Protein AF-A0A7S7W4H0-F1 (afdb_monomer)

Structure (mmCIF, N/CA/C/O backbone):
data_AF-A0A7S7W4H0-F1
#
_entry.id   AF-A0A7S7W4H0-F1
#
loop_
_atom_site.group_PDB
_atom_site.id
_atom_site.type_symbol
_atom_site.label_atom_id
_atom_site.label_alt_id
_atom_site.label_comp_id
_atom_site.label_asym_id
_atom_site.label_entity_id
_atom_site.label_seq_id
_atom_site.pdbx_PDB_ins_code
_atom_site.Cartn_x
_atom_site.Cartn_y
_atom_site.Cartn_z
_atom_site.occupancy
_atom_site.B_iso_or_equiv
_atom_site.auth_seq_id
_atom_site.auth_comp_id
_atom_site.auth_asym_id
_atom_site.auth_atom_id
_atom_site.pdbx_PDB_model_num
ATOM 1 N N . MET A 1 1 ? -12.033 -13.204 15.679 1.00 86.06 1 MET A N 1
ATOM 2 C CA . MET A 1 1 ? -12.097 -11.756 15.387 1.00 86.06 1 MET A CA 1
ATOM 3 C C . MET A 1 1 ? -13.509 -11.302 15.014 1.00 86.06 1 MET A C 1
ATOM 5 O O . MET A 1 1 ? -14.196 -12.013 14.293 1.00 86.06 1 MET A O 1
ATOM 9 N N . ASN A 1 2 ? -13.942 -10.136 15.513 1.00 90.19 2 ASN A N 1
ATOM 10 C CA . ASN A 1 2 ? -15.214 -9.486 15.153 1.00 90.19 2 ASN A CA 1
ATOM 11 C C . ASN A 1 2 ? -15.181 -8.955 13.696 1.00 90.19 2 ASN A C 1
ATOM 13 O O . ASN A 1 2 ? -14.167 -8.395 13.278 1.00 90.19 2 ASN A O 1
ATOM 17 N N . GLU A 1 3 ? -16.289 -9.089 12.955 1.00 93.12 3 GLU A N 1
ATOM 18 C CA . GLU A 1 3 ? -16.521 -8.507 11.617 1.00 93.12 3 GLU A CA 1
ATOM 19 C C . GLU A 1 3 ? -16.164 -7.014 11.558 1.00 93.12 3 GLU A C 1
ATOM 21 O O . GLU A 1 3 ? -15.499 -6.578 10.618 1.00 93.12 3 GLU A O 1
ATOM 26 N N . ASP A 1 4 ? -16.537 -6.236 12.579 1.00 95.19 4 ASP A N 1
ATOM 27 C CA . ASP A 1 4 ? -16.269 -4.793 12.602 1.00 95.19 4 ASP A CA 1
ATOM 28 C C . ASP A 1 4 ? -14.772 -4.486 12.747 1.00 95.19 4 ASP A C 1
ATOM 30 O O . ASP A 1 4 ? -14.260 -3.548 12.132 1.00 95.19 4 ASP A O 1
ATOM 34 N N . THR A 1 5 ? -14.041 -5.300 13.518 1.00 96.75 5 THR A N 1
ATOM 35 C CA . THR A 1 5 ? -12.577 -5.204 13.613 1.00 96.75 5 THR A CA 1
ATOM 36 C C . THR A 1 5 ? -11.948 -5.484 12.254 1.00 96.75 5 THR A C 1
ATOM 38 O O . THR A 1 5 ? -11.121 -4.698 11.796 1.00 96.75 5 THR A O 1
ATOM 41 N N . LEU A 1 6 ? -12.368 -6.562 11.585 1.00 96.00 6 LEU A N 1
ATOM 42 C CA . LEU A 1 6 ? -11.851 -6.926 10.267 1.00 96.00 6 LEU A CA 1
ATOM 43 C C . LEU A 1 6 ? -12.170 -5.855 9.213 1.00 96.00 6 LEU A C 1
ATOM 45 O O . LEU A 1 6 ? -11.324 -5.545 8.377 1.00 96.00 6 LEU A O 1
ATOM 49 N N . LEU A 1 7 ? -13.354 -5.241 9.274 1.00 95.50 7 LEU A N 1
ATOM 50 C CA . LEU A 1 7 ? -13.716 -4.113 8.417 1.00 95.50 7 LEU A CA 1
ATOM 51 C C . LEU A 1 7 ? -12.789 -2.910 8.637 1.00 95.50 7 LEU A C 1
ATOM 53 O O . LEU A 1 7 ? -12.321 -2.318 7.668 1.00 95.50 7 LEU A O 1
ATOM 57 N N . GLN A 1 8 ? -12.493 -2.548 9.888 1.00 97.94 8 GLN A N 1
ATOM 58 C CA . GLN A 1 8 ? -11.563 -1.451 10.171 1.00 97.94 8 GLN A CA 1
ATOM 59 C C . GLN A 1 8 ? -10.126 -1.771 9.735 1.00 97.94 8 GLN A C 1
ATOM 61 O O . GLN A 1 8 ? -9.435 -0.881 9.244 1.00 97.94 8 GLN A O 1
ATOM 66 N N . LEU A 1 9 ? -9.686 -3.031 9.840 1.00 97.19 9 LEU A N 1
ATOM 67 C CA . LEU A 1 9 ? -8.401 -3.468 9.282 1.00 97.19 9 LEU A CA 1
ATOM 68 C C . LEU A 1 9 ? -8.369 -3.338 7.757 1.00 97.19 9 LEU A C 1
ATOM 70 O O . LEU A 1 9 ? -7.400 -2.814 7.210 1.00 97.19 9 LEU A O 1
ATOM 74 N N . ALA A 1 10 ? -9.440 -3.749 7.077 1.00 92.81 10 ALA A N 1
ATOM 75 C CA . ALA A 1 10 ? -9.569 -3.601 5.632 1.00 92.81 10 ALA A CA 1
ATOM 76 C C . ALA A 1 10 ? -9.497 -2.123 5.208 1.00 92.81 10 ALA A C 1
ATOM 78 O O . ALA A 1 10 ? -8.718 -1.767 4.325 1.00 92.81 10 ALA A O 1
ATOM 79 N N . LEU A 1 11 ? -10.220 -1.238 5.904 1.00 92.94 11 LEU A N 1
ATOM 80 C CA . LEU A 1 11 ? -10.148 0.210 5.680 1.00 92.94 11 LEU A CA 1
ATOM 81 C C . LEU A 1 11 ? -8.741 0.761 5.933 1.00 92.94 11 LEU A C 1
ATOM 83 O O . LEU A 1 11 ? -8.250 1.575 5.152 1.00 92.94 11 LEU A O 1
ATOM 87 N N . ALA A 1 12 ? -8.067 0.307 6.992 1.00 97.00 12 ALA A N 1
ATOM 88 C CA . ALA A 1 12 ? -6.697 0.711 7.284 1.00 97.00 12 ALA A CA 1
ATOM 89 C C . ALA A 1 12 ? -5.746 0.336 6.134 1.00 97.00 12 ALA A C 1
ATOM 91 O O . ALA A 1 12 ? -4.973 1.180 5.674 1.00 97.00 12 ALA A O 1
ATOM 92 N N . LYS A 1 13 ? -5.852 -0.890 5.604 1.00 91.75 13 LYS A N 1
ATOM 93 C CA . LYS A 1 13 ? -5.079 -1.330 4.433 1.00 91.75 13 LYS A CA 1
ATOM 94 C C . LYS A 1 13 ? -5.398 -0.506 3.191 1.00 91.75 13 LYS A C 1
ATOM 96 O O . LYS A 1 13 ? -4.479 -0.047 2.513 1.00 91.75 13 LYS A O 1
ATOM 101 N N . GLN A 1 14 ? -6.677 -0.276 2.919 1.00 86.38 14 GLN A N 1
ATOM 102 C CA . GLN A 1 14 ? -7.131 0.490 1.765 1.00 86.38 14 GLN A CA 1
ATOM 103 C C . GLN A 1 14 ? -6.593 1.927 1.790 1.00 86.38 14 GLN A C 1
ATOM 105 O O . GLN A 1 14 ? -6.002 2.386 0.814 1.00 86.38 14 GLN A O 1
ATOM 110 N N . TYR A 1 15 ? -6.710 2.627 2.920 1.00 89.44 15 TYR A N 1
ATOM 111 C CA . TYR A 1 15 ? -6.176 3.981 3.059 1.00 89.44 15 TYR A CA 1
ATOM 112 C C . TYR A 1 15 ? -4.648 4.025 2.983 1.00 89.44 15 TYR A C 1
ATOM 114 O O . TYR A 1 15 ? -4.097 4.932 2.358 1.00 89.44 15 TYR A O 1
ATOM 122 N N . ALA A 1 16 ? -3.943 3.045 3.556 1.00 88.12 16 ALA A N 1
ATOM 123 C CA . ALA A 1 16 ? -2.486 2.974 3.442 1.00 88.12 16 ALA A CA 1
ATOM 124 C C . ALA A 1 16 ? -2.049 2.751 1.983 1.00 88.12 16 ALA A C 1
ATOM 126 O O . ALA A 1 16 ? -1.064 3.340 1.526 1.00 88.12 16 ALA A O 1
ATOM 127 N N . HIS A 1 17 ? -2.814 1.952 1.234 1.00 81.88 17 HIS A N 1
ATOM 128 C CA . HIS A 1 17 ? -2.626 1.767 -0.198 1.00 81.88 17 HIS A CA 1
ATOM 129 C C . HIS A 1 17 ? -2.871 3.076 -0.960 1.00 81.88 17 HIS A C 1
ATOM 131 O O . HIS A 1 17 ? -1.981 3.541 -1.667 1.00 81.88 17 HIS A O 1
ATOM 137 N N . HIS A 1 18 ? -4.006 3.748 -0.748 1.00 78.62 18 HIS A N 1
ATOM 138 C CA . HIS A 1 18 ? -4.289 5.046 -1.374 1.00 78.62 18 HIS A CA 1
ATOM 139 C C . HIS A 1 18 ? -3.185 6.076 -1.096 1.00 78.62 18 HIS A C 1
ATOM 141 O O . HIS A 1 18 ? -2.692 6.722 -2.020 1.00 78.62 18 HIS A O 1
ATOM 147 N N . ALA A 1 19 ? -2.706 6.158 0.148 1.00 75.88 19 ALA A N 1
ATOM 148 C CA . ALA A 1 19 ? -1.623 7.055 0.540 1.00 75.88 19 ALA A CA 1
ATOM 149 C C . ALA A 1 19 ? -0.318 6.783 -0.228 1.00 75.88 19 ALA A C 1
ATOM 151 O O . ALA A 1 19 ? 0.389 7.716 -0.614 1.00 75.88 19 ALA A O 1
ATOM 152 N N . ARG A 1 20 ? -0.006 5.507 -0.495 1.00 74.12 20 ARG A N 1
ATOM 153 C CA . ARG A 1 20 ? 1.173 5.084 -1.268 1.00 74.12 20 ARG A CA 1
ATOM 154 C C . ARG A 1 20 ? 1.128 5.535 -2.727 1.00 74.12 20 ARG A C 1
ATOM 156 O O . ARG A 1 20 ? 2.193 5.770 -3.304 1.00 74.12 20 ARG A O 1
ATOM 163 N N . PHE A 1 21 ? -0.066 5.659 -3.298 1.00 66.38 21 PHE A N 1
ATOM 164 C CA . PHE A 1 21 ? -0.284 6.046 -4.696 1.00 66.38 21 PHE A CA 1
ATOM 165 C C . PHE A 1 21 ? -0.863 7.456 -4.851 1.00 66.38 21 PHE A C 1
ATOM 167 O O . PHE A 1 21 ? -1.237 7.866 -5.949 1.00 66.38 21 PHE A O 1
ATOM 174 N N . ALA A 1 22 ? -0.904 8.222 -3.763 1.00 63.75 22 ALA A N 1
ATOM 175 C CA . ALA A 1 22 ? -1.451 9.561 -3.756 1.00 63.75 22 ALA A CA 1
ATOM 176 C C . ALA A 1 22 ? -0.653 10.511 -4.664 1.00 63.75 22 ALA A C 1
ATOM 178 O O . ALA A 1 22 ? 0.557 10.701 -4.513 1.00 63.75 22 ALA A O 1
ATOM 179 N N . GLY A 1 23 ? -1.377 11.196 -5.553 1.00 53.47 23 GLY A N 1
ATOM 180 C CA . GLY A 1 23 ? -0.814 12.157 -6.503 1.00 53.47 23 GLY A CA 1
ATOM 181 C C . GLY A 1 23 ? -0.321 13.467 -5.895 1.00 53.47 23 GLY A C 1
ATOM 182 O O . GLY A 1 23 ? 0.270 14.270 -6.604 1.00 53.47 23 GLY A O 1
ATOM 183 N N . THR A 1 24 ? -0.560 13.727 -4.608 1.00 67.12 24 THR A N 1
ATOM 184 C CA . THR A 1 24 ? -0.081 14.942 -3.933 1.00 67.12 24 THR A CA 1
ATOM 185 C C . THR A 1 24 ? 0.322 14.645 -2.488 1.00 67.12 24 THR A C 1
ATOM 187 O O . THR A 1 24 ? -0.285 13.770 -1.865 1.00 67.12 24 THR A O 1
ATOM 190 N N . PRO A 1 25 ? 1.269 15.408 -1.904 1.00 72.88 25 PRO A N 1
ATOM 191 C CA . PRO A 1 25 ? 1.589 15.316 -0.479 1.00 72.88 25 PRO A CA 1
ATOM 192 C C . PRO A 1 25 ? 0.358 15.479 0.415 1.00 72.88 25 PRO A C 1
ATOM 194 O O . PRO A 1 25 ? 0.189 14.735 1.372 1.00 72.88 25 PRO A O 1
ATOM 197 N N . ARG A 1 26 ? -0.549 16.403 0.071 1.00 81.75 26 ARG A N 1
ATOM 198 C CA . ARG A 1 26 ? -1.795 16.621 0.818 1.00 81.75 26 ARG A CA 1
ATOM 199 C C . ARG A 1 26 ? -2.631 15.342 0.898 1.00 81.75 26 ARG A C 1
ATOM 201 O O . ARG A 1 26 ? -3.031 14.956 1.990 1.00 81.75 26 ARG A O 1
ATOM 208 N N . GLN A 1 27 ? -2.857 14.686 -0.239 1.00 76.19 27 GLN A N 1
ATOM 209 C CA . GLN A 1 27 ? -3.634 13.448 -0.290 1.00 76.19 27 GLN A CA 1
ATOM 210 C C . GLN A 1 27 ? -2.909 12.296 0.423 1.00 76.19 27 GLN A C 1
ATOM 212 O O . GLN A 1 27 ? -3.534 11.565 1.182 1.00 76.19 27 GLN A O 1
ATOM 217 N N . ALA A 1 28 ? -1.585 12.187 0.264 1.00 77.00 28 ALA A N 1
ATOM 218 C CA . ALA A 1 28 ? -0.778 11.167 0.938 1.00 77.00 28 ALA A CA 1
ATOM 219 C C . ALA A 1 28 ? -0.883 11.263 2.470 1.00 77.00 28 ALA A C 1
ATOM 221 O O . ALA A 1 28 ? -1.006 10.254 3.161 1.00 77.00 28 ALA A O 1
ATOM 222 N N . ILE A 1 29 ? -0.871 12.487 3.006 1.00 88.00 29 ILE A N 1
ATOM 223 C CA . ILE A 1 29 ? -1.038 12.745 4.438 1.00 88.00 29 ILE A CA 1
ATOM 224 C C . ILE A 1 29 ? -2.481 12.493 4.884 1.00 88.00 29 ILE A C 1
ATOM 226 O O . ILE A 1 29 ? -2.692 11.852 5.915 1.00 88.00 29 ILE A O 1
ATOM 230 N N . ALA A 1 30 ? -3.463 12.944 4.097 1.00 86.12 30 ALA A N 1
ATOM 231 C CA . ALA A 1 30 ? -4.879 12.739 4.376 1.00 86.12 30 ALA A CA 1
ATOM 232 C C . ALA A 1 30 ? -5.235 11.247 4.488 1.00 86.12 30 ALA A C 1
ATOM 234 O O . ALA A 1 30 ? -5.833 10.833 5.484 1.00 86.12 30 ALA A O 1
ATOM 235 N N . ASP A 1 31 ? -4.839 10.445 3.501 1.00 87.81 31 ASP A N 1
ATOM 236 C CA . ASP A 1 31 ? -5.125 9.011 3.461 1.00 87.81 31 ASP A CA 1
ATOM 237 C C . ASP A 1 31 ? -4.247 8.243 4.447 1.00 87.81 31 ASP A C 1
ATOM 239 O O . ASP A 1 31 ? -4.747 7.404 5.190 1.00 87.81 31 ASP A O 1
ATOM 243 N N . GLY A 1 32 ? -2.956 8.569 4.545 1.00 92.81 32 GLY A N 1
ATOM 244 C CA . GLY A 1 32 ? -2.044 7.814 5.401 1.00 92.81 32 GLY A CA 1
ATOM 245 C C . GLY A 1 32 ? -2.393 7.926 6.887 1.00 92.81 32 GLY A C 1
ATOM 246 O O . GLY A 1 32 ? -2.380 6.919 7.589 1.00 92.81 32 GLY A O 1
ATOM 247 N N . TYR A 1 33 ? -2.825 9.096 7.373 1.00 97.81 33 TYR A N 1
ATOM 248 C CA . TYR A 1 33 ? -3.346 9.177 8.742 1.00 97.81 33 TYR A CA 1
ATOM 249 C C . TYR A 1 33 ? -4.748 8.562 8.877 1.00 97.81 33 TYR A C 1
ATOM 251 O O . TYR A 1 33 ? -5.064 8.008 9.926 1.00 97.81 33 TYR A O 1
ATOM 259 N N . SER A 1 34 ? -5.582 8.584 7.829 1.00 96.31 34 SER A N 1
ATOM 260 C CA . SER A 1 34 ? -6.871 7.866 7.851 1.00 96.31 34 SER A CA 1
ATOM 261 C C . SER A 1 34 ? -6.668 6.351 8.006 1.00 96.31 34 SER A C 1
ATOM 263 O O . SER A 1 34 ? -7.458 5.698 8.685 1.00 96.31 34 SER A O 1
ATOM 265 N N . ALA A 1 35 ? -5.569 5.804 7.472 1.00 97.69 35 ALA A N 1
ATOM 266 C CA . ALA A 1 35 ? -5.158 4.423 7.714 1.00 97.69 35 ALA A CA 1
ATOM 267 C C . ALA A 1 35 ? -4.833 4.164 9.191 1.00 97.69 35 ALA A C 1
ATOM 269 O O . ALA A 1 35 ? -5.302 3.185 9.772 1.00 97.69 35 ALA A O 1
ATOM 270 N N . VAL A 1 36 ? -4.073 5.071 9.816 1.00 98.38 36 VAL A N 1
ATOM 271 C CA . VAL A 1 36 ? -3.766 5.012 11.252 1.00 98.38 36 VAL A CA 1
ATOM 272 C C . VAL A 1 36 ? -5.055 5.101 12.072 1.00 98.38 36 VAL A C 1
ATOM 274 O O . VAL A 1 36 ? -5.280 4.268 12.940 1.00 98.38 36 VAL A O 1
ATOM 277 N N . ASP A 1 37 ? -5.945 6.051 11.783 1.00 98.38 37 ASP A N 1
ATOM 278 C CA . ASP A 1 37 ? -7.219 6.228 12.495 1.00 98.38 37 ASP A CA 1
ATOM 279 C C . ASP A 1 37 ? -8.145 4.998 12.397 1.00 98.38 37 ASP A C 1
ATOM 281 O O . ASP A 1 37 ? -8.770 4.603 13.390 1.00 98.38 37 ASP A O 1
ATOM 285 N N . ALA A 1 38 ? -8.195 4.349 11.231 1.00 98.31 38 ALA A N 1
ATOM 286 C CA . ALA A 1 38 ? -8.890 3.076 11.050 1.00 98.31 38 ALA A CA 1
ATOM 287 C C . ALA A 1 38 ? -8.234 1.955 11.878 1.00 98.31 38 ALA A C 1
ATOM 289 O O . ALA A 1 38 ? -8.932 1.222 12.578 1.00 98.31 38 ALA A O 1
ATOM 290 N N . MET A 1 39 ? -6.899 1.884 11.917 1.00 98.56 39 MET A N 1
ATOM 291 C CA . MET A 1 39 ? -6.170 0.919 12.752 1.00 98.56 39 MET A CA 1
ATOM 292 C C . MET A 1 39 ? -6.455 1.108 14.251 1.00 98.56 39 MET A C 1
ATOM 294 O O . MET A 1 39 ? -6.709 0.143 14.971 1.00 98.56 39 MET A O 1
ATOM 298 N N . LEU A 1 40 ? -6.501 2.355 14.730 1.00 98.56 40 LEU A N 1
ATOM 299 C CA . LEU A 1 40 ? -6.892 2.671 16.110 1.00 98.56 40 LEU A CA 1
ATOM 300 C C . LEU A 1 40 ? -8.331 2.226 16.405 1.00 98.56 40 LEU A C 1
ATOM 302 O O . LEU A 1 40 ? -8.621 1.735 17.496 1.00 98.56 40 LEU A O 1
ATOM 306 N N . SER A 1 41 ? -9.228 2.368 15.425 1.00 98.50 41 SER A N 1
ATOM 307 C CA . SER A 1 41 ? -10.612 1.896 15.531 1.00 98.50 41 SER A CA 1
ATOM 308 C C . SER A 1 41 ? -10.671 0.367 15.624 1.00 98.50 41 SER A C 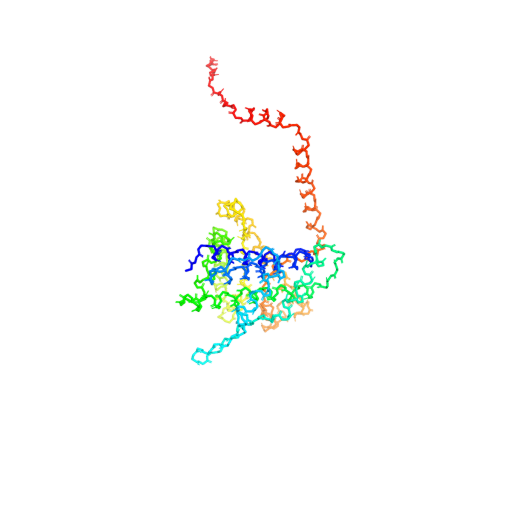1
ATOM 310 O O . SER A 1 41 ? -11.399 -0.154 16.467 1.00 98.50 41 SER A O 1
ATOM 312 N N . ALA A 1 42 ? -9.864 -0.348 14.831 1.00 98.38 42 ALA A N 1
ATOM 313 C CA . ALA A 1 42 ? -9.756 -1.805 14.889 1.00 98.38 42 ALA A CA 1
ATOM 314 C C . ALA A 1 42 ? -9.283 -2.294 16.269 1.00 98.38 42 ALA A C 1
ATOM 316 O O . ALA A 1 42 ? -9.910 -3.183 16.848 1.00 98.38 42 ALA A O 1
ATOM 317 N N . LEU A 1 43 ? -8.234 -1.672 16.825 1.00 98.25 43 LEU A N 1
ATOM 318 C CA . LEU A 1 43 ? -7.709 -1.982 18.161 1.00 98.25 43 LEU A CA 1
ATOM 319 C C . LEU A 1 43 ? -8.782 -1.822 19.252 1.00 98.25 43 LEU A C 1
ATOM 321 O O . LEU A 1 43 ? -8.986 -2.720 20.071 1.00 98.25 43 LEU A O 1
ATOM 325 N N . LEU A 1 44 ? -9.499 -0.694 19.249 1.00 98.31 44 LEU A N 1
ATOM 326 C CA . LEU A 1 44 ? -10.546 -0.416 20.235 1.00 98.31 44 LEU A CA 1
ATOM 327 C C . LEU A 1 44 ? -11.703 -1.417 20.122 1.00 98.31 44 LEU A C 1
ATOM 329 O O . LEU A 1 44 ? -12.045 -2.045 21.129 1.00 98.31 44 LEU A O 1
ATOM 333 N N . LEU A 1 45 ? -12.219 -1.647 18.910 1.00 97.94 45 LEU A N 1
ATOM 334 C CA . LEU A 1 45 ? -13.299 -2.608 18.656 1.00 97.94 45 LEU A CA 1
ATOM 335 C C . LEU A 1 45 ? -12.921 -4.027 19.079 1.00 97.94 45 LEU A C 1
ATOM 337 O O . LEU A 1 45 ? -13.737 -4.719 19.683 1.00 97.94 45 LEU A O 1
ATOM 341 N N . HIS A 1 46 ? -11.680 -4.449 18.820 1.00 97.00 46 HIS A N 1
ATOM 342 C CA . HIS A 1 46 ? -11.197 -5.767 19.233 1.00 97.00 46 HIS A CA 1
ATOM 343 C C . HIS A 1 46 ? -11.234 -5.946 20.761 1.00 97.00 46 HIS A C 1
ATOM 345 O O . HIS A 1 46 ? -11.552 -7.027 21.250 1.00 97.00 46 HIS A O 1
ATOM 351 N N . SER A 1 47 ? -10.995 -4.878 21.529 1.00 96.06 47 SER A N 1
ATOM 352 C CA . SER A 1 47 ? -11.133 -4.891 22.996 1.00 96.06 47 SER A CA 1
ATOM 353 C C . SER A 1 47 ? -12.562 -4.676 23.515 1.00 96.06 47 SER A C 1
ATOM 355 O O . SER A 1 47 ? -12.759 -4.557 24.724 1.00 96.06 47 SER A O 1
ATOM 357 N N . GLY A 1 48 ? -13.554 -4.587 22.624 1.00 96.12 48 GLY A N 1
ATOM 358 C CA . GLY A 1 48 ? -14.945 -4.295 22.975 1.00 96.12 48 GLY A CA 1
ATOM 359 C C . GLY A 1 48 ? -15.221 -2.828 23.326 1.00 96.12 48 GLY A C 1
ATOM 360 O O . GLY A 1 48 ? -16.213 -2.542 23.993 1.00 96.12 48 GLY A O 1
ATOM 361 N N . GLN A 1 49 ? -14.356 -1.897 22.913 1.00 96.44 49 GLN A N 1
ATOM 362 C CA . GLN A 1 49 ? -14.539 -0.458 23.115 1.00 96.44 49 GLN A CA 1
ATOM 363 C C . GLN A 1 49 ? -15.040 0.211 21.833 1.00 96.44 49 GLN A C 1
ATOM 365 O O . GLN A 1 49 ? -14.419 0.090 20.778 1.00 96.44 49 GLN A O 1
ATOM 370 N N . GLU A 1 50 ? -16.130 0.972 21.938 1.00 96.44 50 GLU A N 1
ATOM 371 C CA . GLU A 1 50 ? -16.657 1.779 20.833 1.00 96.44 50 GLU A CA 1
ATOM 372 C C . GLU A 1 50 ? -15.653 2.897 20.470 1.00 96.44 50 GLU A C 1
ATOM 374 O O . GLU A 1 50 ? -15.314 3.715 21.337 1.00 96.44 50 GLU A O 1
ATOM 379 N N . PRO A 1 51 ? -15.171 2.991 19.216 1.00 96.38 51 PRO A N 1
ATOM 380 C CA . PRO A 1 51 ? -14.241 4.040 18.818 1.00 96.38 51 PRO A CA 1
ATOM 381 C C . PRO A 1 51 ? -14.882 5.436 18.904 1.00 96.38 51 PRO A C 1
ATOM 383 O O . PRO A 1 51 ? -15.906 5.691 18.262 1.00 96.38 51 PRO A O 1
ATOM 386 N N . PRO A 1 52 ? -14.274 6.399 19.621 1.00 97.00 52 PRO A N 1
ATOM 387 C CA . PRO A 1 52 ? -14.764 7.772 19.638 1.00 97.00 52 PRO A CA 1
ATOM 388 C C . PRO A 1 52 ? -14.791 8.394 18.236 1.00 97.00 52 PRO A C 1
ATOM 390 O O . PRO A 1 52 ? -13.847 8.250 17.459 1.00 97.00 52 PRO A O 1
ATOM 393 N N . ARG A 1 53 ? -15.837 9.174 17.931 1.00 93.50 53 ARG A N 1
ATOM 394 C CA . ARG A 1 53 ? -15.925 9.930 16.662 1.00 93.50 53 ARG A CA 1
ATOM 395 C C . ARG A 1 53 ? -14.866 11.025 16.540 1.00 93.50 53 ARG A C 1
ATOM 397 O O . ARG A 1 53 ? -14.471 11.377 15.436 1.00 93.50 53 ARG A O 1
ATOM 404 N N . ASN A 1 54 ? -14.430 11.599 17.661 1.00 96.69 54 ASN A N 1
ATOM 405 C CA . ASN A 1 54 ? -13.362 12.590 17.660 1.00 96.69 54 ASN A CA 1
ATOM 406 C C . ASN A 1 54 ? -12.003 11.885 17.529 1.00 96.69 54 ASN A C 1
ATOM 408 O O . ASN A 1 54 ? -11.620 11.123 18.415 1.00 96.69 54 ASN A O 1
ATOM 412 N N . HIS A 1 55 ? -11.271 12.187 16.456 1.00 96.00 55 HIS A N 1
ATOM 413 C CA . HIS A 1 55 ? -9.987 11.561 16.125 1.00 96.00 55 HIS A CA 1
ATOM 414 C C . HIS A 1 55 ? -8.929 11.698 17.229 1.00 96.00 55 HIS A C 1
ATOM 416 O O . HIS A 1 55 ? -8.247 10.726 17.544 1.00 96.00 55 HIS A O 1
ATOM 422 N N . LYS A 1 56 ? -8.825 12.862 17.890 1.00 96.88 56 LYS A N 1
ATOM 423 C CA . LYS A 1 56 ? -7.862 13.044 18.989 1.00 96.88 56 LYS A CA 1
ATOM 424 C C . LYS A 1 56 ? -8.235 12.216 20.213 1.00 96.88 56 LYS A C 1
ATOM 426 O O . LYS A 1 56 ? -7.375 11.569 20.796 1.00 96.88 56 LYS A O 1
ATOM 431 N N . VAL A 1 57 ? -9.518 12.201 20.578 1.00 98.00 57 VAL A N 1
ATOM 432 C CA . VAL A 1 57 ? -10.003 11.378 21.698 1.00 98.00 57 VAL A CA 1
ATOM 433 C C . VAL A 1 57 ? -9.799 9.892 21.396 1.00 98.00 57 VAL A C 1
ATOM 435 O O . VAL A 1 57 ? -9.370 9.150 22.276 1.00 98.00 57 VAL A O 1
ATOM 438 N N . LYS A 1 58 ? -10.047 9.455 20.156 1.00 98.25 58 LYS A N 1
ATOM 439 C CA . LYS A 1 58 ? -9.772 8.084 19.704 1.00 98.25 58 LYS A CA 1
ATOM 440 C C . LYS A 1 58 ? -8.291 7.737 19.843 1.00 98.25 58 LYS A C 1
ATOM 442 O O . LYS A 1 58 ? -7.971 6.715 20.445 1.00 98.25 58 LYS A O 1
ATOM 447 N N . PHE A 1 59 ? -7.410 8.609 19.352 1.00 98.19 59 PHE A N 1
ATOM 448 C CA . PHE A 1 59 ? -5.961 8.468 19.476 1.00 98.19 59 PHE A CA 1
ATOM 449 C C . PHE A 1 59 ? -5.521 8.302 20.932 1.00 98.19 59 PHE A C 1
ATOM 451 O O . PHE A 1 59 ? -4.870 7.316 21.262 1.00 98.19 59 PHE A O 1
ATOM 458 N N . ASP A 1 60 ? -5.947 9.205 21.816 1.00 98.06 60 ASP A N 1
ATOM 459 C CA . ASP A 1 60 ? -5.564 9.176 23.233 1.00 98.06 60 ASP A CA 1
ATOM 460 C C . ASP A 1 60 ? -6.093 7.928 23.950 1.00 98.06 60 ASP A C 1
ATOM 462 O O . ASP A 1 60 ? -5.411 7.337 24.791 1.00 98.06 60 ASP A O 1
ATOM 466 N N . THR A 1 61 ? -7.307 7.498 23.595 1.00 98.25 61 THR A N 1
ATOM 467 C CA . THR A 1 61 ? -7.925 6.289 24.152 1.00 98.25 61 THR A CA 1
ATOM 468 C C . THR A 1 61 ? -7.146 5.043 23.735 1.00 98.25 61 THR A C 1
ATOM 470 O O . THR A 1 61 ? -6.788 4.230 24.587 1.00 98.25 61 THR A O 1
ATOM 473 N N . ALA A 1 62 ? -6.829 4.916 22.445 1.00 97.75 62 ALA A N 1
ATOM 474 C CA . ALA A 1 62 ? -6.061 3.795 21.916 1.00 97.75 62 ALA A CA 1
ATOM 475 C C . ALA A 1 62 ? -4.624 3.777 22.458 1.00 97.75 62 ALA A C 1
ATOM 477 O O . ALA A 1 62 ? -4.155 2.724 22.881 1.00 97.75 62 ALA A O 1
ATOM 478 N N . GLN A 1 63 ? -3.954 4.931 22.542 1.00 98.00 63 GLN A N 1
ATOM 479 C CA . GLN A 1 63 ? -2.611 5.046 23.119 1.00 98.00 63 GLN A CA 1
ATOM 480 C C . GLN A 1 63 ? -2.576 4.563 24.571 1.00 98.00 63 GLN A C 1
ATOM 482 O O . GLN A 1 63 ? -1.668 3.836 24.973 1.00 98.00 63 GLN A O 1
ATOM 487 N N . LYS A 1 64 ? -3.576 4.956 25.367 1.00 97.81 64 LYS A N 1
ATOM 488 C CA . LYS A 1 64 ? -3.681 4.550 26.769 1.00 97.81 64 LYS A CA 1
ATOM 489 C C . LYS A 1 64 ? -3.987 3.058 26.919 1.00 97.81 64 LYS A C 1
ATOM 491 O O . LYS A 1 64 ? -3.443 2.423 27.818 1.00 97.81 64 LYS A O 1
ATOM 496 N N . ALA A 1 65 ? -4.873 2.517 26.083 1.00 97.44 65 ALA A N 1
ATOM 497 C CA . ALA A 1 65 ? -5.289 1.118 26.150 1.00 97.44 65 ALA A CA 1
ATOM 498 C C . ALA A 1 65 ? -4.223 0.154 25.602 1.00 97.44 65 ALA A C 1
ATOM 500 O O . ALA A 1 65 ? -4.056 -0.940 26.138 1.00 97.44 65 ALA A O 1
ATOM 501 N N . PHE A 1 66 ? -3.476 0.567 24.573 1.00 97.44 66 PHE A N 1
ATOM 502 C CA . PHE A 1 66 ? -2.536 -0.286 23.846 1.00 97.44 66 PHE A CA 1
ATOM 503 C C . PHE A 1 66 ? -1.175 0.395 23.640 1.00 97.44 66 PHE A C 1
ATOM 505 O O . PHE A 1 66 ? -0.747 0.610 22.503 1.00 97.44 66 PHE A O 1
ATOM 512 N N . PRO A 1 67 ? -0.432 0.701 24.719 1.00 96.50 67 PRO A N 1
ATOM 513 C CA . PRO A 1 67 ? 0.829 1.439 24.616 1.00 96.50 67 PRO A CA 1
ATOM 514 C C . PRO A 1 67 ? 1.869 0.750 23.716 1.00 96.50 67 PRO A C 1
ATOM 516 O O . PRO A 1 67 ? 2.694 1.431 23.115 1.00 96.50 67 PRO A O 1
ATOM 519 N N . ASN A 1 68 ? 1.785 -0.575 23.559 1.00 95.44 68 ASN A N 1
ATOM 520 C CA . ASN A 1 68 ? 2.730 -1.379 22.781 1.00 95.44 68 ASN A CA 1
ATOM 521 C C . ASN A 1 68 ? 2.183 -1.860 21.421 1.00 95.44 68 ASN A C 1
ATOM 523 O O . ASN A 1 68 ? 2.847 -2.663 20.775 1.00 95.44 68 ASN A O 1
ATOM 527 N N . ALA A 1 69 ? 1.003 -1.402 20.975 1.00 95.88 69 ALA A N 1
ATOM 528 C CA . ALA A 1 69 ? 0.394 -1.880 19.721 1.00 95.88 69 ALA A CA 1
ATOM 529 C C . ALA A 1 69 ? 1.253 -1.634 18.472 1.00 95.88 69 ALA A C 1
ATOM 531 O O . ALA A 1 69 ? 1.148 -2.369 17.497 1.00 95.88 69 ALA A O 1
ATOM 532 N N . PHE A 1 70 ? 2.112 -0.614 18.508 1.00 96.44 70 PHE A N 1
ATOM 533 C CA . PHE A 1 70 ? 2.979 -0.237 17.392 1.00 96.44 70 PHE A CA 1
ATOM 534 C C . PHE A 1 70 ? 4.463 -0.485 17.674 1.00 96.44 70 PHE A C 1
ATOM 536 O O . PHE A 1 70 ? 5.330 0.128 17.054 1.00 96.44 70 PHE A O 1
ATOM 543 N N . ALA A 1 71 ? 4.776 -1.358 18.634 1.00 92.88 71 ALA A N 1
ATOM 544 C CA . ALA A 1 71 ? 6.155 -1.706 18.934 1.00 92.88 71 ALA A CA 1
ATOM 545 C C . ALA A 1 71 ? 6.826 -2.382 17.725 1.00 92.88 71 ALA A C 1
ATOM 547 O O . ALA A 1 71 ? 6.232 -3.219 17.047 1.00 92.88 71 ALA A O 1
ATOM 548 N N . ALA A 1 72 ? 8.089 -2.030 17.476 1.00 92.00 72 ALA A N 1
ATOM 549 C CA . ALA A 1 72 ? 8.915 -2.777 16.537 1.00 92.00 72 ALA A CA 1
ATOM 550 C C . ALA A 1 72 ? 9.170 -4.185 17.084 1.00 92.00 72 ALA A C 1
ATOM 552 O O . ALA A 1 72 ? 9.264 -4.381 18.298 1.00 92.00 72 ALA A O 1
ATOM 553 N N . GLU A 1 73 ? 9.328 -5.155 16.190 1.00 88.88 73 GLU A N 1
ATOM 554 C CA . GLU A 1 73 ? 9.604 -6.533 16.582 1.00 88.88 73 GLU A CA 1
ATOM 555 C C . GLU A 1 73 ? 10.800 -7.079 15.823 1.00 88.88 73 GLU A C 1
ATOM 557 O O . GLU A 1 73 ? 10.984 -6.811 14.634 1.00 88.88 73 GLU A O 1
ATOM 562 N N . THR A 1 74 ? 11.585 -7.884 16.527 1.00 88.56 74 THR A N 1
ATOM 563 C CA . THR A 1 74 ? 12.667 -8.659 15.941 1.00 88.56 74 THR A CA 1
ATOM 564 C C . THR A 1 74 ? 12.409 -10.121 16.264 1.00 88.56 74 THR A C 1
ATOM 566 O O . THR A 1 74 ? 12.295 -10.477 17.438 1.00 88.56 74 THR A O 1
ATOM 569 N N . VAL A 1 75 ? 12.305 -10.959 15.238 1.00 83.50 75 VAL A N 1
ATOM 570 C CA . VAL A 1 75 ? 12.089 -12.400 15.385 1.00 83.50 75 VAL A CA 1
ATOM 571 C C . VAL A 1 75 ? 13.340 -13.123 14.908 1.00 83.50 75 VAL A C 1
ATOM 573 O O . VAL A 1 75 ? 13.885 -12.810 13.850 1.00 83.50 75 VAL A O 1
ATOM 576 N N . GLN A 1 76 ? 13.811 -14.075 15.710 1.00 83.44 76 GLN A N 1
ATOM 577 C CA . GLN A 1 76 ? 14.865 -14.996 15.310 1.00 83.44 76 GLN A CA 1
ATOM 578 C C . GLN A 1 76 ? 14.219 -16.327 14.931 1.00 83.44 76 GLN A C 1
ATOM 580 O O . GLN A 1 76 ? 13.541 -16.931 15.762 1.00 83.44 76 GLN A O 1
ATOM 585 N N . ASP A 1 77 ? 14.456 -16.784 13.705 1.00 77.75 77 ASP A N 1
ATOM 586 C CA . ASP A 1 77 ? 14.052 -18.109 13.241 1.00 77.75 77 ASP A CA 1
ATOM 587 C C . ASP A 1 77 ? 15.295 -18.893 12.802 1.00 77.75 77 ASP A C 1
ATOM 589 O O . ASP A 1 77 ? 15.937 -18.598 11.788 1.00 77.75 77 ASP A O 1
ATOM 593 N N . GLY A 1 78 ? 15.712 -19.837 13.649 1.00 84.62 78 GLY A N 1
ATOM 594 C CA . GLY A 1 78 ? 16.995 -20.524 13.527 1.00 84.62 78 GLY A CA 1
ATOM 595 C C . GLY A 1 78 ? 18.178 -19.546 13.491 1.00 84.62 78 GLY A C 1
ATOM 596 O O . GLY A 1 78 ? 18.478 -18.865 14.476 1.00 84.62 78 GLY A O 1
ATOM 597 N N . ASN A 1 79 ? 18.854 -19.488 12.340 1.00 85.81 79 ASN A N 1
ATOM 598 C CA . ASN A 1 79 ? 19.991 -18.591 12.090 1.00 85.81 79 ASN A CA 1
ATOM 599 C C . ASN A 1 79 ? 19.592 -17.284 11.380 1.00 85.81 79 ASN A C 1
ATOM 601 O O . ASN A 1 79 ? 20.461 -16.456 11.105 1.00 85.81 79 ASN A O 1
ATOM 605 N N . SER A 1 80 ? 18.309 -17.103 11.059 1.00 69.69 80 SER A N 1
ATOM 606 C CA . SER A 1 80 ? 17.787 -15.900 10.416 1.00 69.69 80 SER A CA 1
ATOM 607 C C . SER A 1 80 ? 17.231 -14.926 11.448 1.00 69.69 80 SER A C 1
ATOM 609 O O . SER A 1 80 ? 16.675 -15.327 12.471 1.00 69.69 80 SER A O 1
ATOM 611 N N . TRP A 1 81 ? 17.363 -13.636 11.155 1.00 83.69 81 TRP A N 1
ATOM 612 C CA . TRP A 1 81 ? 16.751 -12.555 11.915 1.00 83.69 81 TRP A CA 1
ATOM 613 C C . TRP A 1 81 ? 15.859 -11.750 10.980 1.00 83.69 81 TRP A C 1
ATOM 615 O O . TRP A 1 81 ? 16.322 -11.264 9.949 1.00 83.69 81 TRP A O 1
ATOM 625 N N . SER A 1 82 ? 14.599 -11.565 11.358 1.00 84.38 82 SER A N 1
ATOM 626 C CA . SER A 1 82 ? 13.694 -10.632 10.697 1.00 84.38 82 SER A CA 1
ATOM 627 C C . SER A 1 82 ? 13.433 -9.439 11.612 1.00 84.38 82 SER A C 1
ATOM 629 O O . SER A 1 82 ? 13.169 -9.585 12.806 1.00 84.38 82 SER A O 1
ATOM 631 N N . PHE A 1 83 ? 13.543 -8.233 11.055 1.00 86.25 83 PHE A N 1
ATOM 632 C CA . PHE A 1 83 ? 13.176 -6.992 11.730 1.00 86.25 83 PHE A CA 1
ATOM 633 C C . PHE A 1 83 ? 11.935 -6.421 11.064 1.00 86.25 83 PHE A C 1
ATOM 635 O O . PHE A 1 83 ? 11.933 -6.157 9.862 1.00 86.25 83 PHE A O 1
ATOM 642 N N . SER A 1 84 ? 10.898 -6.209 11.859 1.00 85.50 84 SER A N 1
ATOM 643 C CA . SER A 1 84 ? 9.650 -5.608 11.417 1.00 85.50 84 SER A CA 1
ATOM 644 C C . SER A 1 84 ? 9.475 -4.265 12.133 1.00 85.50 84 SER A C 1
ATOM 646 O O . SER A 1 84 ? 9.301 -4.247 13.360 1.00 85.50 84 SER A O 1
ATOM 648 N N . PRO A 1 85 ? 9.561 -3.132 11.409 1.00 86.75 85 PRO A N 1
ATOM 649 C CA . PRO A 1 85 ? 9.529 -1.808 12.018 1.00 86.75 85 PRO A CA 1
ATOM 650 C C . PRO A 1 85 ? 8.204 -1.554 12.741 1.00 86.75 85 PRO A C 1
ATOM 652 O O . PRO A 1 85 ? 7.183 -2.157 12.420 1.00 86.75 85 PRO A O 1
ATOM 655 N N . GLY A 1 86 ? 8.252 -0.665 13.731 1.00 90.00 86 GLY A N 1
ATOM 656 C CA . GLY A 1 86 ? 7.088 -0.165 14.459 1.00 90.00 86 GLY A CA 1
ATOM 657 C C . GLY A 1 86 ? 6.727 1.266 14.067 1.00 90.00 86 GLY A C 1
ATOM 658 O O . GLY A 1 86 ? 7.351 1.853 13.180 1.00 90.00 86 GLY A O 1
ATOM 659 N N . ALA A 1 87 ? 5.780 1.855 14.792 1.00 92.69 87 ALA A N 1
ATOM 660 C CA . ALA A 1 87 ? 5.499 3.287 14.762 1.00 92.69 87 ALA A CA 1
ATOM 661 C C . ALA A 1 87 ? 5.567 3.875 16.180 1.00 92.69 87 ALA A C 1
ATOM 663 O O . ALA A 1 87 ? 5.177 3.245 17.161 1.00 92.69 87 ALA A O 1
ATOM 664 N N . ASP A 1 88 ? 6.078 5.099 16.293 1.00 94.38 88 ASP A N 1
ATOM 665 C CA . ASP A 1 88 ? 6.190 5.795 17.573 1.00 94.38 88 ASP A CA 1
ATOM 666 C C . ASP A 1 88 ? 4.951 6.659 17.827 1.00 94.38 88 ASP A C 1
ATOM 668 O O . ASP A 1 88 ? 4.573 7.479 16.991 1.00 94.38 88 ASP A O 1
ATOM 672 N N . TRP A 1 89 ? 4.337 6.531 19.005 1.00 96.19 89 TRP A N 1
ATOM 673 C CA . TRP A 1 89 ? 3.127 7.284 19.346 1.00 96.19 89 TRP A CA 1
ATOM 674 C C . TRP A 1 89 ? 3.316 8.800 19.254 1.00 96.19 89 TRP A C 1
ATOM 676 O O . TRP A 1 89 ? 2.418 9.501 18.794 1.00 96.19 89 TRP A O 1
ATOM 686 N N . LYS A 1 90 ? 4.473 9.335 19.657 1.00 96.75 90 LYS A N 1
ATOM 687 C CA . LYS A 1 90 ? 4.721 10.780 19.567 1.00 96.75 90 LYS A CA 1
ATOM 688 C C . LYS A 1 90 ? 4.838 11.222 18.107 1.00 96.75 90 LYS A C 1
ATOM 690 O O . LYS A 1 90 ? 4.337 12.289 17.747 1.00 96.75 90 LYS A O 1
ATOM 695 N N . SER A 1 91 ? 5.456 10.403 17.263 1.00 96.75 91 SER A N 1
ATOM 696 C CA . SER A 1 91 ? 5.494 10.635 15.822 1.00 96.75 91 SER A CA 1
ATOM 697 C C . SER A 1 91 ? 4.097 10.578 15.185 1.00 96.75 91 SER A C 1
ATOM 699 O O . SER A 1 91 ? 3.747 11.498 14.440 1.00 96.75 91 SER A O 1
ATOM 701 N N . LEU A 1 92 ? 3.253 9.609 15.565 1.00 97.50 92 LEU A N 1
ATOM 702 C CA . LEU A 1 92 ? 1.861 9.512 15.105 1.00 97.50 92 LEU A CA 1
ATOM 703 C C . LEU A 1 92 ? 0.991 10.692 15.570 1.00 97.50 92 LEU A C 1
ATOM 705 O O . LEU A 1 92 ? 0.112 11.140 14.834 1.00 97.50 92 LEU A O 1
ATOM 709 N N . GLU A 1 93 ? 1.243 11.250 16.758 1.00 97.69 93 GLU A N 1
ATOM 710 C CA . GLU A 1 93 ? 0.585 12.489 17.193 1.00 97.69 93 GLU A CA 1
ATOM 711 C C . GLU A 1 93 ? 1.014 13.687 16.324 1.00 97.69 93 GLU A C 1
ATOM 713 O O . GLU A 1 93 ? 0.201 14.550 15.990 1.00 97.69 93 GLU A O 1
ATOM 718 N N . GLY A 1 94 ? 2.285 13.740 15.914 1.00 97.00 94 GLY A N 1
ATOM 719 C CA . GLY A 1 94 ? 2.757 14.703 14.916 1.00 97.00 94 GLY A CA 1
ATOM 720 C C . GLY A 1 94 ? 2.036 14.534 13.577 1.00 97.00 94 GLY A C 1
ATOM 721 O O . GLY A 1 94 ? 1.553 15.513 13.008 1.00 97.00 94 GLY A O 1
ATOM 722 N N . TYR A 1 95 ? 1.881 13.288 13.128 1.00 97.12 95 TYR A N 1
ATOM 723 C CA . TYR A 1 95 ? 1.168 12.948 11.899 1.00 97.12 95 TYR A CA 1
ATOM 724 C C . TYR A 1 95 ? -0.311 13.383 11.952 1.00 97.12 95 TYR A C 1
ATOM 726 O O . TYR A 1 95 ? -0.819 13.968 10.999 1.00 97.12 95 TYR A O 1
ATOM 734 N N . TYR A 1 96 ? -0.989 13.227 13.095 1.00 97.25 96 TYR A N 1
ATOM 735 C CA . TYR A 1 96 ? -2.347 13.754 13.302 1.00 97.25 96 TYR A CA 1
ATOM 736 C C . TYR A 1 96 ? -2.444 15.268 13.056 1.00 97.25 96 TYR A C 1
ATOM 738 O O . TYR A 1 96 ? -3.389 15.752 12.430 1.00 97.25 96 TYR A O 1
ATOM 746 N N . ARG A 1 97 ? -1.466 16.040 13.544 1.00 96.44 97 ARG A N 1
ATOM 747 C CA . ARG A 1 97 ? -1.456 17.502 13.374 1.00 96.44 97 ARG A CA 1
ATOM 748 C C . ARG A 1 97 ? -1.260 17.882 11.909 1.00 96.44 97 ARG A C 1
ATOM 750 O O . ARG A 1 97 ? -1.966 18.749 11.406 1.00 96.44 97 ARG A O 1
ATOM 757 N N . GLU A 1 98 ? -0.363 17.189 11.213 1.00 95.56 98 GLU A N 1
ATOM 758 C CA . GLU A 1 98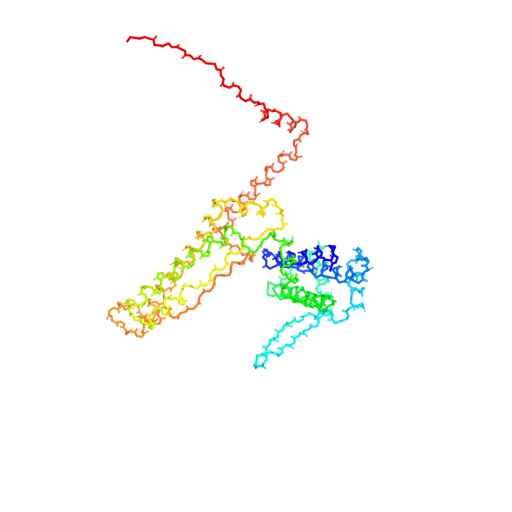 ? -0.166 17.360 9.770 1.00 95.56 98 GLU A CA 1
ATOM 759 C C . GLU A 1 98 ? -1.428 16.992 8.980 1.00 95.56 98 GLU A C 1
ATOM 761 O O . GLU A 1 98 ? -1.793 17.699 8.042 1.00 95.56 98 GLU A O 1
ATOM 766 N N . TRP A 1 99 ? -2.136 15.937 9.390 1.00 95.88 99 TRP A N 1
ATOM 767 C CA . TRP A 1 99 ? -3.419 15.545 8.812 1.00 95.88 99 TRP A CA 1
ATOM 768 C C . TRP A 1 99 ? -4.485 16.636 8.959 1.00 95.88 99 TRP A C 1
ATOM 770 O O . TRP A 1 99 ? -5.145 16.965 7.970 1.00 95.88 99 TRP A O 1
ATOM 780 N N . LEU A 1 100 ? -4.605 17.264 10.134 1.00 93.12 100 LEU A N 1
ATOM 781 C CA . LEU A 1 100 ? -5.494 18.415 10.326 1.00 93.12 100 LEU A CA 1
ATOM 782 C C . LEU A 1 100 ? -5.138 19.567 9.375 1.00 93.12 100 LEU A C 1
ATOM 784 O O . LEU A 1 100 ? -6.006 20.038 8.635 1.00 93.12 100 LEU A O 1
ATOM 788 N N . SER A 1 101 ? -3.868 19.979 9.331 1.00 90.50 101 SER A N 1
ATOM 789 C CA . SER A 1 101 ? -3.419 21.053 8.433 1.00 90.50 101 SER A CA 1
ATOM 790 C C . SER A 1 101 ? -3.652 20.705 6.958 1.00 90.50 101 SER A C 1
ATOM 792 O O . SER A 1 101 ? -4.086 21.551 6.175 1.00 90.50 101 SER A O 1
ATOM 794 N N . SER A 1 102 ? -3.463 19.440 6.567 1.00 85.56 102 SER A N 1
ATOM 795 C CA . SER A 1 102 ? -3.706 18.968 5.197 1.00 85.56 102 SER A CA 1
ATOM 796 C C . SER A 1 102 ? -5.169 19.084 4.755 1.00 85.56 102 SER A C 1
ATOM 798 O O . SER A 1 102 ? -5.440 19.136 3.555 1.00 85.56 102 SER A O 1
ATOM 800 N N . ARG A 1 103 ? -6.125 19.161 5.687 1.00 78.12 103 ARG A N 1
ATOM 801 C CA . ARG A 1 103 ? -7.559 19.254 5.377 1.00 78.12 103 ARG A CA 1
ATOM 802 C C . ARG A 1 103 ? -8.117 20.663 5.491 1.00 78.12 103 ARG A C 1
ATOM 804 O O . ARG A 1 103 ? -8.990 21.023 4.708 1.00 78.12 103 ARG A O 1
ATOM 811 N N . TYR A 1 104 ? -7.619 21.449 6.437 1.00 80.56 104 TYR A N 1
ATOM 812 C CA . TYR A 1 104 ? -8.257 22.714 6.808 1.00 80.56 104 TYR A CA 1
ATOM 813 C C . TYR A 1 104 ? -7.419 23.954 6.487 1.00 80.56 104 TYR A C 1
ATOM 815 O O . TYR A 1 104 ? -7.919 25.069 6.609 1.00 80.56 104 TYR A O 1
ATOM 823 N N . GLU A 1 105 ? -6.171 23.784 6.043 1.00 83.00 105 GLU A N 1
ATOM 824 C CA . GLU A 1 105 ? -5.231 24.892 5.866 1.00 83.00 105 GLU A CA 1
ATOM 825 C C . GLU A 1 105 ? -4.535 24.872 4.494 1.00 83.00 105 GLU A C 1
ATOM 827 O O . GLU A 1 105 ? -4.626 23.922 3.696 1.00 83.00 105 GLU A O 1
ATOM 832 N N . LYS A 1 106 ? -3.803 25.958 4.202 1.00 78.12 106 LYS A N 1
ATOM 833 C CA . LYS A 1 106 ? -2.813 25.950 3.124 1.00 78.12 106 LYS A CA 1
ATOM 834 C C . LYS A 1 106 ? -1.698 24.987 3.538 1.00 78.12 106 LYS A C 1
ATOM 836 O O . LYS A 1 106 ? -1.032 25.203 4.541 1.00 78.12 106 LYS A O 1
ATOM 841 N N . PHE A 1 107 ? -1.517 23.929 2.759 1.00 79.38 107 PHE A N 1
ATOM 842 C CA . PHE A 1 107 ? -0.630 22.820 3.078 1.00 79.38 107 PHE A CA 1
ATOM 843 C C . PHE A 1 107 ? 0.376 22.645 1.950 1.00 79.38 107 PHE A C 1
ATOM 845 O O . PHE A 1 107 ? -0.005 22.353 0.814 1.00 79.38 107 PHE A O 1
ATOM 852 N N . GLU A 1 108 ? 1.643 22.832 2.286 1.00 79.31 108 GLU A N 1
ATOM 853 C CA . GLU A 1 108 ? 2.790 22.558 1.433 1.00 79.31 108 GLU A CA 1
ATOM 854 C C . GLU A 1 108 ? 3.733 21.664 2.237 1.00 79.31 108 GLU A C 1
ATOM 856 O O . GLU A 1 108 ? 4.040 21.948 3.393 1.00 79.31 108 GLU A O 1
ATOM 861 N N . MET A 1 109 ? 4.146 20.549 1.643 1.00 81.50 109 MET A N 1
ATOM 862 C CA . MET A 1 109 ? 5.036 19.582 2.272 1.00 81.50 109 MET A CA 1
ATOM 863 C C . MET A 1 109 ? 5.954 18.999 1.208 1.00 81.50 109 MET A C 1
ATOM 865 O O . MET A 1 109 ? 5.516 18.709 0.092 1.00 81.50 109 MET A O 1
ATOM 869 N N . ASP A 1 110 ? 7.219 18.818 1.573 1.00 79.19 110 ASP A N 1
ATOM 870 C CA . ASP A 1 110 ? 8.197 18.160 0.720 1.00 79.19 110 ASP A CA 1
ATOM 871 C C . ASP A 1 110 ? 7.771 16.704 0.410 1.00 79.19 110 ASP A C 1
ATOM 873 O O . ASP A 1 110 ? 7.378 15.969 1.327 1.00 79.19 110 ASP A O 1
ATOM 877 N N . PRO A 1 111 ? 7.846 16.244 -0.854 1.00 69.38 111 PRO A N 1
ATOM 878 C CA . PRO A 1 111 ? 7.471 14.878 -1.224 1.00 69.38 111 PRO A CA 1
ATOM 879 C C . PRO A 1 111 ? 8.240 13.780 -0.474 1.00 69.38 111 PRO A C 1
ATOM 881 O O . PRO A 1 111 ? 7.692 12.700 -0.233 1.00 69.38 111 PRO A O 1
ATOM 884 N N . GLY A 1 112 ? 9.493 14.030 -0.082 1.00 69.44 112 GLY A N 1
ATOM 885 C CA . GLY A 1 112 ? 10.293 13.114 0.727 1.00 69.44 112 GLY A CA 1
ATOM 886 C C . GLY A 1 112 ? 9.730 12.953 2.138 1.00 69.44 112 GLY A C 1
ATOM 887 O O . GLY A 1 112 ? 9.610 11.826 2.624 1.00 69.44 112 GLY A O 1
ATOM 888 N N . VAL A 1 113 ? 9.290 14.053 2.756 1.00 81.50 113 VAL A N 1
ATOM 889 C CA . VAL A 1 113 ? 8.608 14.038 4.064 1.00 81.50 113 VAL A CA 1
ATOM 890 C C . VAL A 1 113 ? 7.270 13.304 3.970 1.00 81.50 113 VAL A C 1
ATOM 892 O O . VAL A 1 113 ? 7.004 12.410 4.774 1.00 81.50 113 VAL A O 1
ATOM 895 N N . ALA A 1 114 ? 6.465 13.588 2.942 1.00 75.94 114 ALA A N 1
ATOM 896 C CA . ALA A 1 114 ? 5.210 12.871 2.714 1.00 75.94 114 ALA A CA 1
ATOM 897 C C . ALA A 1 114 ? 5.439 11.363 2.509 1.00 75.94 114 ALA A C 1
ATOM 899 O O . ALA A 1 114 ? 4.714 10.536 3.057 1.00 75.94 114 ALA A O 1
ATOM 900 N N . THR A 1 115 ? 6.500 10.983 1.791 1.00 75.19 115 THR A N 1
ATOM 901 C CA . THR A 1 115 ? 6.885 9.576 1.606 1.00 75.19 115 THR A CA 1
ATOM 902 C C . THR A 1 115 ? 7.272 8.905 2.926 1.00 75.19 115 THR A C 1
ATOM 904 O O . THR A 1 115 ? 6.940 7.737 3.134 1.00 75.19 115 THR A O 1
ATOM 907 N N . ALA A 1 116 ? 7.962 9.610 3.826 1.00 81.69 116 ALA A N 1
ATOM 908 C CA . ALA A 1 116 ? 8.286 9.091 5.153 1.00 81.69 116 ALA A CA 1
ATOM 909 C C . ALA A 1 116 ? 7.018 8.846 5.987 1.00 81.69 116 ALA A C 1
ATOM 911 O O . ALA A 1 116 ? 6.885 7.782 6.586 1.00 81.69 116 ALA A O 1
ATOM 912 N N . ARG A 1 117 ? 6.048 9.767 5.937 1.00 92.38 117 ARG A N 1
ATOM 913 C CA . ARG A 1 117 ? 4.741 9.610 6.594 1.00 92.38 117 ARG A CA 1
ATOM 914 C C . ARG A 1 117 ? 3.926 8.442 6.040 1.00 92.38 117 ARG A C 1
ATOM 916 O O . ARG A 1 117 ? 3.383 7.659 6.808 1.00 92.38 117 ARG A O 1
ATOM 923 N N . VAL A 1 118 ? 3.934 8.232 4.725 1.00 86.44 118 VAL A N 1
ATOM 924 C CA . VAL A 1 118 ? 3.326 7.035 4.113 1.00 86.44 118 VAL A CA 1
ATOM 925 C C . VAL A 1 118 ? 3.969 5.747 4.641 1.00 86.44 118 VAL A C 1
ATOM 927 O O . VAL A 1 118 ? 3.266 4.784 4.935 1.00 86.44 118 VAL A O 1
ATOM 930 N N . ARG A 1 119 ? 5.302 5.706 4.784 1.00 87.12 119 ARG A N 1
ATOM 931 C CA . ARG A 1 119 ? 5.995 4.539 5.367 1.00 87.12 119 ARG A CA 1
ATOM 932 C C . ARG A 1 119 ? 5.609 4.321 6.827 1.00 87.12 119 ARG A C 1
ATOM 934 O O . ARG A 1 119 ? 5.452 3.179 7.236 1.00 87.12 119 ARG A O 1
ATOM 941 N N . GLU A 1 120 ? 5.441 5.396 7.586 1.00 95.56 120 GLU A N 1
ATOM 942 C CA . GLU A 1 120 ? 4.980 5.334 8.970 1.00 95.56 120 GLU A CA 1
ATOM 943 C C . GLU A 1 120 ? 3.538 4.818 9.080 1.00 95.56 120 GLU A C 1
ATOM 945 O O . GLU A 1 120 ? 3.268 3.980 9.934 1.00 95.56 120 GLU A O 1
ATOM 950 N N . ALA A 1 121 ? 2.634 5.232 8.184 1.00 96.38 121 ALA A N 1
ATOM 951 C CA . ALA A 1 121 ? 1.282 4.676 8.106 1.00 96.38 121 ALA A CA 1
ATOM 952 C C . ALA A 1 121 ? 1.309 3.165 7.829 1.00 96.38 121 ALA A C 1
ATOM 954 O O . ALA A 1 121 ? 0.640 2.402 8.519 1.00 96.38 121 ALA A O 1
ATOM 955 N N . LEU A 1 122 ? 2.123 2.723 6.862 1.00 93.00 122 LEU A N 1
ATOM 956 C CA . LEU A 1 122 ? 2.301 1.299 6.556 1.00 93.00 122 LEU A CA 1
ATOM 957 C C . LEU A 1 122 ? 2.849 0.521 7.762 1.00 93.00 122 LEU A C 1
ATOM 959 O O . LEU A 1 122 ? 2.331 -0.546 8.073 1.00 93.00 122 LEU A O 1
ATOM 963 N N . ALA A 1 123 ? 3.847 1.068 8.462 1.00 94.56 123 ALA A N 1
ATOM 964 C CA . ALA A 1 123 ? 4.403 0.448 9.663 1.00 94.56 123 ALA A CA 1
ATOM 965 C C . ALA A 1 123 ? 3.369 0.360 10.797 1.00 94.56 123 ALA A C 1
ATOM 967 O O . ALA A 1 123 ? 3.263 -0.675 11.445 1.00 94.56 123 ALA A O 1
ATOM 968 N N . ALA A 1 124 ? 2.562 1.405 11.008 1.00 97.56 124 ALA A N 1
ATOM 969 C CA . ALA A 1 124 ? 1.496 1.391 12.008 1.00 97.56 124 ALA A CA 1
ATOM 970 C C . ALA A 1 124 ? 0.424 0.332 11.694 1.00 97.56 124 ALA A C 1
ATOM 972 O O . ALA A 1 124 ? -0.017 -0.376 12.598 1.00 97.56 124 ALA A O 1
ATOM 973 N N . VAL A 1 125 ? 0.030 0.196 10.422 1.00 97.25 125 VAL A N 1
ATOM 974 C CA . VAL A 1 125 ? -0.919 -0.838 9.983 1.00 97.25 125 VAL A CA 1
ATOM 975 C C . VAL A 1 125 ? -0.339 -2.236 10.200 1.00 97.25 125 VAL A C 1
ATOM 977 O O . VAL A 1 125 ? -0.983 -3.065 10.836 1.00 97.25 125 VAL A O 1
ATOM 980 N N . ASP A 1 126 ? 0.891 -2.480 9.748 1.00 95.38 126 ASP A N 1
ATOM 981 C CA . ASP A 1 126 ? 1.562 -3.775 9.894 1.00 95.38 126 ASP A CA 1
ATOM 982 C C . ASP A 1 126 ? 1.759 -4.176 11.369 1.00 95.38 126 ASP A C 1
ATOM 984 O O . ASP A 1 126 ? 1.412 -5.286 11.776 1.00 95.38 126 ASP A O 1
ATOM 988 N N . SER A 1 127 ? 2.249 -3.262 12.214 1.00 96.56 127 SER A N 1
ATOM 989 C CA . SER A 1 127 ? 2.392 -3.529 13.650 1.00 96.56 127 SER A CA 1
ATOM 990 C C . SER A 1 127 ? 1.047 -3.760 14.337 1.00 96.56 127 SER A C 1
ATOM 992 O O . SER A 1 127 ? 0.939 -4.664 15.164 1.00 96.56 127 SER A O 1
ATOM 994 N N . GLY A 1 128 ? 0.008 -3.001 13.968 1.00 97.31 128 GLY A N 1
ATOM 995 C CA . GLY A 1 128 ? -1.344 -3.196 14.490 1.00 97.31 128 GLY A CA 1
ATOM 996 C C . GLY A 1 128 ? -1.920 -4.572 14.139 1.00 97.31 128 GLY A C 1
ATOM 997 O O . GLY A 1 128 ? -2.485 -5.237 15.008 1.00 97.31 128 GLY A O 1
ATOM 998 N N . ILE A 1 129 ? -1.709 -5.042 12.904 1.00 97.00 129 ILE A N 1
ATOM 999 C CA . ILE A 1 129 ? -2.090 -6.395 12.470 1.00 97.00 129 ILE A CA 1
ATOM 1000 C C . ILE A 1 129 ? -1.330 -7.449 13.274 1.00 97.00 129 ILE A C 1
ATOM 1002 O O . ILE A 1 129 ? -1.959 -8.343 13.835 1.00 97.00 129 ILE A O 1
ATOM 1006 N N . ARG A 1 130 ? -0.003 -7.329 13.413 1.00 95.88 130 ARG A N 1
ATOM 1007 C CA . ARG A 1 130 ? 0.797 -8.262 14.227 1.00 95.88 130 ARG A CA 1
ATOM 1008 C C . ARG A 1 130 ? 0.329 -8.312 15.680 1.00 95.88 130 ARG A C 1
ATOM 1010 O O . ARG A 1 130 ? 0.200 -9.397 16.249 1.00 95.88 130 ARG A O 1
ATOM 1017 N N . PHE A 1 131 ? 0.037 -7.157 16.274 1.00 96.81 131 PHE A N 1
ATOM 1018 C CA . PHE A 1 131 ? -0.474 -7.061 17.639 1.00 96.81 131 PHE A CA 1
ATOM 1019 C C . PHE A 1 131 ? -1.817 -7.791 17.800 1.00 96.81 131 PHE A C 1
ATOM 1021 O O . PHE A 1 131 ? -1.983 -8.590 18.725 1.00 96.81 131 PHE A O 1
ATOM 1028 N N . LEU A 1 132 ? -2.761 -7.563 16.883 1.00 97.00 132 LEU A N 1
ATOM 1029 C CA . LEU A 1 132 ? -4.082 -8.198 16.906 1.00 97.00 132 LEU A CA 1
ATOM 1030 C C . LEU A 1 132 ? -4.024 -9.697 16.597 1.00 97.00 132 LEU A C 1
ATOM 1032 O O . LEU A 1 132 ? -4.708 -10.483 17.250 1.00 97.00 132 LEU A O 1
ATOM 1036 N N . ALA A 1 133 ? -3.171 -10.111 15.662 1.00 96.00 133 ALA A N 1
ATOM 1037 C CA . ALA A 1 133 ? -2.969 -11.516 15.327 1.00 96.00 133 ALA A CA 1
ATOM 1038 C C . ALA A 1 133 ? -2.480 -12.315 16.545 1.00 96.00 133 ALA A C 1
ATOM 1040 O O . ALA A 1 133 ?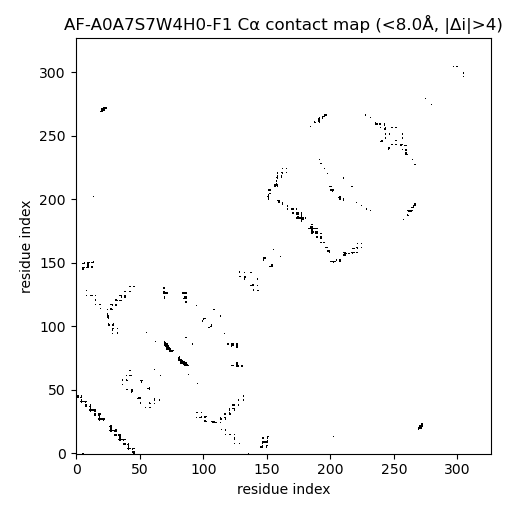 -3.023 -13.376 16.858 1.00 96.00 133 ALA A O 1
ATOM 1041 N N . LYS A 1 134 ? -1.537 -11.754 17.319 1.00 94.69 134 LYS A N 1
ATOM 1042 C CA . LYS A 1 134 ? -1.082 -12.347 18.588 1.00 94.69 134 LYS A CA 1
ATOM 1043 C C . LYS A 1 134 ? -2.206 -12.469 19.614 1.00 94.69 134 LYS A C 1
ATOM 1045 O O . LYS A 1 134 ? -2.297 -13.496 20.285 1.00 94.69 134 LYS A O 1
ATOM 1050 N N . ALA A 1 135 ? -3.062 -11.453 19.733 1.00 94.12 135 ALA A N 1
ATOM 1051 C CA . ALA A 1 135 ? -4.203 -11.484 20.649 1.00 94.12 135 ALA A CA 1
ATOM 1052 C C . ALA A 1 135 ? -5.226 -12.574 20.270 1.00 94.12 135 ALA A C 1
ATOM 1054 O O . ALA A 1 135 ? -5.763 -13.250 21.147 1.00 94.12 135 ALA A O 1
ATOM 1055 N N . GLU A 1 136 ? -5.433 -12.800 18.972 1.00 94.06 136 GLU A N 1
ATOM 1056 C CA . GLU A 1 136 ? -6.325 -13.836 18.426 1.00 94.06 136 GLU A CA 1
ATOM 1057 C C . GLU A 1 136 ? -5.658 -15.220 18.301 1.00 94.06 136 GLU A C 1
ATOM 1059 O O . GLU A 1 136 ? -6.327 -16.188 17.943 1.00 94.06 136 GLU A O 1
ATOM 1064 N N . LYS A 1 137 ? -4.361 -15.345 18.626 1.00 94.94 137 LYS A N 1
ATOM 1065 C CA . LYS A 1 137 ? -3.553 -16.567 18.441 1.00 94.94 137 LYS A CA 1
ATOM 1066 C C . LYS A 1 137 ? -3.576 -17.084 16.997 1.00 94.94 137 LYS A C 1
ATOM 1068 O O . LYS A 1 137 ? -3.686 -18.288 16.765 1.00 94.94 137 LYS A O 1
ATOM 1073 N N . MET A 1 138 ? -3.474 -16.168 16.042 1.00 95.06 138 MET A N 1
ATOM 1074 C CA . MET A 1 138 ? -3.364 -16.471 14.618 1.00 95.06 138 MET A CA 1
ATOM 1075 C C . MET A 1 138 ? -2.061 -15.917 14.044 1.00 95.06 138 MET A C 1
ATOM 1077 O O . MET A 1 138 ? -1.471 -14.991 14.602 1.00 95.06 138 MET A O 1
ATOM 1081 N N . GLU A 1 139 ? -1.632 -16.470 12.913 1.00 92.88 139 GLU A N 1
ATOM 1082 C CA . GLU A 1 139 ? -0.490 -15.937 12.174 1.00 92.88 139 GLU A CA 1
ATOM 1083 C C . GLU A 1 139 ? -0.817 -14.549 11.614 1.00 92.88 139 GLU A C 1
ATOM 1085 O O . GLU A 1 139 ? -1.914 -14.311 11.099 1.00 92.88 139 GLU A O 1
ATOM 1090 N N . ALA A 1 140 ? 0.144 -13.626 11.705 1.00 92.69 140 ALA A N 1
ATOM 1091 C CA . ALA A 1 140 ? -0.037 -12.257 11.224 1.00 92.69 140 ALA A CA 1
ATOM 1092 C C . ALA A 1 140 ? -0.327 -12.213 9.718 1.00 92.69 140 ALA A C 1
ATOM 1094 O O . ALA A 1 140 ? -1.168 -11.430 9.291 1.00 92.69 140 ALA A O 1
ATOM 1095 N N . GLU A 1 141 ? 0.302 -13.099 8.942 1.00 90.38 141 GLU A N 1
ATOM 1096 C CA . GLU A 1 141 ? 0.065 -13.242 7.503 1.00 90.38 141 GLU A CA 1
ATOM 1097 C C . GLU A 1 141 ? -1.387 -13.628 7.194 1.00 90.38 141 GLU A C 1
ATOM 1099 O O . GLU A 1 141 ? -2.005 -13.035 6.317 1.00 90.38 141 GLU A O 1
ATOM 1104 N N . ALA A 1 142 ? -1.978 -14.546 7.965 1.00 92.81 142 ALA A N 1
ATOM 1105 C CA . ALA A 1 142 ? -3.367 -14.960 7.767 1.00 92.81 142 ALA A CA 1
ATOM 1106 C C . ALA A 1 142 ? -4.358 -13.821 8.068 1.00 92.81 142 ALA A C 1
ATOM 1108 O O . ALA A 1 142 ? -5.373 -13.669 7.385 1.00 92.81 142 ALA A O 1
ATOM 1109 N N . LEU A 1 143 ? -4.074 -13.002 9.088 1.00 94.75 143 LEU A N 1
ATOM 1110 C CA . LEU A 1 143 ? -4.896 -11.829 9.387 1.00 94.75 143 LEU A CA 1
ATOM 1111 C C . LEU A 1 143 ? -4.730 -10.740 8.323 1.00 94.75 143 LEU A C 1
ATOM 1113 O O . LEU A 1 143 ? -5.713 -10.123 7.908 1.00 94.75 143 LEU A O 1
ATOM 1117 N N . ASP A 1 144 ? -3.494 -10.511 7.883 1.00 92.31 144 ASP A N 1
ATOM 1118 C CA . ASP A 1 144 ? -3.184 -9.564 6.820 1.00 92.31 144 ASP A CA 1
ATOM 1119 C C . ASP A 1 144 ? -3.878 -9.953 5.509 1.00 92.31 144 ASP A C 1
ATOM 1121 O O . ASP A 1 144 ? -4.470 -9.101 4.843 1.00 92.31 144 ASP A O 1
ATOM 1125 N N . GLU A 1 145 ? -3.889 -11.243 5.175 1.00 89.44 145 GLU A N 1
ATOM 1126 C CA . GLU A 1 145 ? -4.593 -11.791 4.020 1.00 89.44 145 GLU A CA 1
ATOM 1127 C C . GLU A 1 145 ? -6.105 -11.580 4.134 1.00 89.44 145 GLU A C 1
ATOM 1129 O O . GLU A 1 145 ? -6.711 -11.016 3.223 1.00 89.44 145 GLU A O 1
ATOM 1134 N N . ALA A 1 146 ? -6.714 -11.919 5.274 1.00 91.44 146 ALA A N 1
ATOM 1135 C CA . ALA A 1 146 ? -8.144 -11.698 5.497 1.00 91.44 146 ALA A CA 1
ATOM 1136 C C . ALA A 1 146 ? -8.536 -10.213 5.364 1.00 91.44 146 ALA A C 1
ATOM 1138 O O . ALA A 1 146 ? -9.555 -9.884 4.748 1.00 91.44 146 ALA A O 1
ATOM 1139 N N . ALA A 1 147 ? -7.718 -9.302 5.902 1.00 92.38 147 ALA A N 1
ATOM 1140 C CA . ALA A 1 147 ? -7.931 -7.863 5.762 1.00 92.38 147 ALA A CA 1
ATOM 1141 C C . ALA A 1 147 ? -7.753 -7.392 4.308 1.00 92.38 147 ALA A C 1
ATOM 1143 O O . ALA A 1 147 ? -8.510 -6.540 3.847 1.00 92.38 147 ALA A O 1
ATOM 1144 N N . SER A 1 148 ? -6.789 -7.958 3.573 1.00 86.62 148 SER A N 1
ATOM 1145 C CA . SER A 1 148 ? -6.528 -7.633 2.161 1.00 86.62 148 SER A CA 1
ATOM 1146 C C . SER A 1 148 ? -7.670 -8.062 1.257 1.00 86.62 148 SER A C 1
ATOM 1148 O O . SER A 1 148 ? -8.144 -7.260 0.460 1.00 86.62 148 SER A O 1
ATOM 1150 N N . VAL A 1 149 ? -8.149 -9.299 1.414 1.00 84.94 149 VAL A N 1
ATOM 1151 C CA . VAL A 1 149 ? -9.284 -9.823 0.645 1.00 84.94 149 VAL A CA 1
ATOM 1152 C C . VAL A 1 149 ? -10.515 -8.956 0.877 1.00 84.94 149 VAL A C 1
ATOM 1154 O O . VAL A 1 149 ? -11.211 -8.611 -0.070 1.00 84.94 149 VAL A O 1
ATOM 1157 N N . ARG A 1 150 ? -10.763 -8.523 2.117 1.00 87.00 150 ARG A N 1
ATOM 1158 C CA . ARG A 1 150 ? -11.889 -7.626 2.400 1.00 87.00 150 ARG A CA 1
ATOM 1159 C C . ARG A 1 150 ? -11.691 -6.210 1.843 1.00 87.00 150 ARG A C 1
ATOM 1161 O O . ARG A 1 150 ? -12.676 -5.572 1.492 1.00 87.00 150 ARG A O 1
ATOM 1168 N N . ALA A 1 151 ? -10.456 -5.712 1.776 1.00 81.56 151 ALA A N 1
ATOM 1169 C CA . ALA A 1 151 ? -10.153 -4.374 1.263 1.00 81.56 151 ALA A CA 1
ATOM 1170 C C . ALA A 1 151 ? -10.199 -4.290 -0.270 1.00 81.56 151 ALA A C 1
ATOM 1172 O O . ALA A 1 151 ? -10.660 -3.290 -0.816 1.00 81.56 151 ALA A O 1
ATOM 1173 N N . PHE A 1 152 ? -9.706 -5.325 -0.951 1.00 77.75 152 PHE A N 1
ATOM 1174 C CA . PHE A 1 152 ? -9.414 -5.292 -2.388 1.00 77.75 152 PHE A CA 1
ATOM 1175 C C . PHE A 1 152 ? -10.148 -6.369 -3.196 1.00 77.75 152 PHE A C 1
ATOM 1177 O O . PHE A 1 152 ? -10.101 -6.345 -4.419 1.00 77.75 152 PHE A O 1
ATOM 1184 N N . GLY A 1 153 ? -10.844 -7.295 -2.535 1.00 65.19 153 GLY A N 1
ATOM 1185 C CA . GLY A 1 153 ? -11.692 -8.311 -3.160 1.00 65.19 153 GLY A CA 1
ATOM 1186 C C . GLY A 1 153 ? -10.976 -9.607 -3.553 1.00 65.19 153 GLY A C 1
ATOM 1187 O O . GLY A 1 153 ? -11.628 -10.645 -3.615 1.00 65.19 153 GLY A O 1
ATOM 1188 N N . TYR A 1 154 ? -9.663 -9.595 -3.804 1.00 61.50 154 TYR A N 1
ATOM 1189 C CA . TYR A 1 154 ? -8.931 -10.762 -4.318 1.00 61.50 154 TYR A CA 1
ATOM 1190 C C . TYR A 1 154 ? -7.408 -10.606 -4.178 1.00 61.50 154 TYR A C 1
ATOM 1192 O O . TYR A 1 154 ? -6.893 -9.499 -4.059 1.00 61.50 154 TYR A O 1
ATOM 1200 N N . LYS A 1 155 ? -6.695 -11.741 -4.203 1.00 54.97 155 LYS A N 1
ATOM 1201 C CA . LYS A 1 155 ? -5.221 -11.830 -4.286 1.00 54.97 155 LYS A CA 1
ATOM 1202 C C . LYS A 1 155 ? -4.734 -12.206 -5.697 1.00 54.97 155 LYS A C 1
ATOM 1204 O O . LYS A 1 155 ? -3.586 -11.951 -6.025 1.00 54.97 155 LYS A O 1
ATOM 1209 N N . TYR A 1 156 ? -5.618 -12.787 -6.516 1.00 52.59 156 TYR A N 1
ATOM 1210 C CA . TYR A 1 156 ? -5.341 -13.286 -7.865 1.00 52.59 156 TYR A CA 1
ATOM 1211 C C . TYR A 1 156 ? -6.514 -12.914 -8.779 1.00 52.59 156 TYR A C 1
ATOM 1213 O O . TYR A 1 156 ? -7.596 -13.487 -8.658 1.00 52.59 156 TYR A O 1
ATOM 1221 N N . SER A 1 157 ? -6.325 -11.909 -9.630 1.00 54.44 157 SER A N 1
ATOM 1222 C CA . SER A 1 157 ? -7.264 -11.547 -10.699 1.00 54.44 157 SER A CA 1
ATOM 1223 C C . SER A 1 157 ? -6.853 -12.197 -12.018 1.00 54.44 157 SER A C 1
ATOM 1225 O O . SER A 1 157 ? -5.690 -12.555 -12.190 1.00 54.44 157 SER A O 1
ATOM 1227 N N . GLU A 1 158 ? -7.768 -12.265 -12.987 1.00 55.75 158 GLU A N 1
ATOM 1228 C CA . GLU A 1 158 ? -7.416 -12.600 -14.377 1.00 55.75 158 GLU A CA 1
ATOM 1229 C C . GLU A 1 158 ? -6.325 -11.662 -14.921 1.00 55.75 158 GLU A C 1
ATOM 1231 O O . GLU A 1 158 ? -5.445 -12.092 -15.657 1.00 55.75 158 GLU A O 1
ATOM 1236 N N . THR A 1 159 ? -6.297 -10.404 -14.465 1.00 57.56 159 THR A N 1
ATOM 1237 C CA . THR A 1 159 ? -5.198 -9.470 -14.747 1.00 57.56 159 THR A CA 1
ATOM 1238 C C . THR A 1 159 ? -3.861 -9.943 -14.153 1.00 57.56 159 THR A C 1
ATOM 1240 O O . THR A 1 159 ? -2.842 -9.912 -14.838 1.00 57.56 159 THR A O 1
ATOM 1243 N N . SER A 1 160 ? -3.842 -10.402 -12.897 1.00 58.41 160 SER A N 1
ATOM 1244 C CA . SER A 1 160 ? -2.635 -10.944 -12.254 1.00 58.41 160 SER A CA 1
ATOM 1245 C C . SER A 1 160 ? -2.151 -12.219 -12.953 1.00 58.41 160 SER A C 1
ATOM 1247 O O . SER A 1 160 ? -0.957 -12.346 -13.216 1.00 58.41 160 SER A O 1
ATOM 1249 N N . ASN A 1 161 ? -3.073 -13.105 -13.345 1.00 62.59 161 ASN A N 1
ATOM 1250 C CA . ASN A 1 161 ? -2.761 -14.294 -14.139 1.00 62.59 161 ASN A CA 1
ATOM 1251 C C . ASN A 1 161 ? -2.186 -13.912 -15.510 1.00 62.59 161 ASN A C 1
ATOM 1253 O O . ASN A 1 161 ? -1.127 -14.402 -15.873 1.00 62.59 161 ASN A O 1
ATOM 1257 N N . ALA A 1 162 ? -2.810 -12.977 -16.233 1.00 60.25 162 ALA A N 1
ATOM 1258 C CA . ALA A 1 162 ? -2.339 -12.531 -17.544 1.00 60.25 162 ALA A CA 1
ATOM 1259 C C . ALA A 1 162 ? -0.939 -11.894 -17.484 1.00 60.25 162 ALA A C 1
ATOM 1261 O O . ALA A 1 162 ? -0.101 -12.133 -18.355 1.00 60.25 162 ALA A O 1
ATOM 1262 N N . VAL A 1 163 ? -0.655 -11.103 -16.444 1.00 61.31 163 VAL A N 1
ATOM 1263 C CA . VAL A 1 163 ? 0.682 -10.535 -16.214 1.00 61.31 163 VAL A CA 1
ATOM 1264 C C . VAL A 1 163 ? 1.687 -11.634 -15.850 1.00 61.31 163 VAL A C 1
ATOM 1266 O O . VAL A 1 163 ? 2.811 -11.611 -16.356 1.00 61.31 163 VAL A O 1
ATOM 1269 N N . SER A 1 164 ? 1.287 -12.611 -15.028 1.00 62.81 164 SER A N 1
ATOM 1270 C CA . SER A 1 164 ? 2.125 -13.762 -14.670 1.00 62.81 164 SER A CA 1
ATOM 1271 C C . SER A 1 164 ? 2.444 -14.637 -15.883 1.00 62.81 164 SER A C 1
ATOM 1273 O O . SER A 1 164 ? 3.600 -14.982 -16.084 1.00 62.81 164 SER A O 1
ATOM 1275 N N . ASP A 1 165 ? 1.468 -14.925 -16.745 1.00 66.38 165 ASP A N 1
ATOM 1276 C CA . ASP A 1 165 ? 1.650 -15.747 -17.946 1.00 66.38 165 ASP A CA 1
ATOM 1277 C C . ASP A 1 165 ? 2.637 -15.103 -18.930 1.00 66.38 165 ASP A C 1
ATOM 1279 O O . ASP A 1 165 ? 3.494 -15.779 -19.505 1.00 66.38 165 ASP A O 1
ATOM 1283 N N . VAL A 1 166 ? 2.559 -13.778 -19.111 1.00 64.38 166 VAL A N 1
ATOM 1284 C CA . VAL A 1 166 ? 3.514 -13.031 -19.945 1.00 64.38 166 VAL A CA 1
ATOM 1285 C C . VAL A 1 166 ? 4.910 -13.046 -19.323 1.00 64.38 166 VAL A C 1
ATOM 1287 O O . VAL A 1 166 ? 5.894 -13.240 -20.041 1.00 64.38 166 VAL A O 1
ATOM 1290 N N . HIS A 1 167 ? 5.010 -12.866 -18.004 1.00 64.12 167 HIS A N 1
ATOM 1291 C CA . HIS A 1 167 ? 6.275 -12.960 -17.278 1.00 64.12 167 HIS A CA 1
ATOM 1292 C C . HIS A 1 167 ? 6.907 -14.351 -17.434 1.00 64.12 167 HIS A C 1
ATOM 1294 O O . HIS A 1 167 ? 8.066 -14.454 -17.831 1.00 64.12 167 HIS A O 1
ATOM 1300 N N . ASP A 1 168 ? 6.142 -15.413 -17.189 1.00 66.81 168 ASP A N 1
ATOM 1301 C CA . ASP A 1 168 ? 6.604 -16.800 -17.251 1.00 66.81 168 ASP A CA 1
ATOM 1302 C C . ASP A 1 168 ? 6.995 -17.199 -18.675 1.00 66.81 168 ASP A C 1
ATOM 1304 O O . ASP A 1 168 ? 8.019 -17.856 -18.882 1.00 66.81 168 ASP A O 1
ATOM 1308 N N . PHE A 1 169 ? 6.241 -16.743 -19.682 1.00 69.94 169 PHE A N 1
ATOM 1309 C CA . PHE A 1 169 ? 6.605 -16.928 -21.083 1.00 69.94 169 PHE A CA 1
ATOM 1310 C C . PHE A 1 169 ? 7.956 -16.279 -21.403 1.00 69.94 169 PHE A C 1
ATOM 1312 O O . PHE A 1 169 ? 8.823 -16.926 -21.992 1.00 69.94 169 PHE A O 1
ATOM 1319 N N . LEU A 1 170 ? 8.159 -15.021 -21.007 1.00 64.31 170 LEU A N 1
ATOM 1320 C CA . LEU A 1 170 ? 9.396 -14.291 -21.292 1.00 64.31 170 LEU A CA 1
ATOM 1321 C C . LEU A 1 170 ? 10.592 -14.853 -20.525 1.00 64.31 170 LEU A C 1
ATOM 1323 O O . LEU A 1 170 ? 11.673 -14.965 -21.101 1.00 64.31 170 LEU A O 1
ATOM 1327 N N . PHE A 1 171 ? 10.393 -15.254 -19.269 1.00 64.19 171 PHE A N 1
ATOM 1328 C CA . PHE A 1 171 ? 11.412 -15.917 -18.462 1.00 64.19 171 PHE A CA 1
ATOM 1329 C C . PHE A 1 171 ? 11.856 -17.231 -19.115 1.00 64.19 171 PHE A C 1
ATOM 1331 O O . PHE A 1 171 ? 13.046 -17.436 -19.347 1.00 64.19 171 PHE A O 1
ATOM 1338 N N . ASN A 1 172 ? 10.900 -18.068 -19.528 1.00 67.19 172 ASN A N 1
ATOM 1339 C CA . ASN A 1 172 ? 11.180 -19.319 -20.229 1.00 67.19 172 ASN A CA 1
ATOM 1340 C C . ASN A 1 172 ? 11.914 -19.087 -21.565 1.00 67.19 172 ASN A C 1
ATOM 1342 O O . ASN A 1 172 ? 12.862 -19.798 -21.884 1.00 67.19 172 ASN A O 1
ATOM 1346 N N . GLN A 1 173 ? 11.535 -18.066 -22.346 1.00 68.44 173 GLN A N 1
ATOM 1347 C CA . GLN A 1 173 ? 12.279 -17.717 -23.563 1.00 68.44 173 GLN A CA 1
ATOM 1348 C C . GLN A 1 173 ? 13.717 -17.275 -23.246 1.00 68.44 173 GLN A C 1
ATOM 1350 O O . GLN A 1 173 ? 14.649 -17.713 -23.920 1.00 68.44 173 GLN A O 1
ATOM 1355 N N . ALA A 1 174 ? 13.920 -16.446 -22.218 1.00 63.16 174 ALA A N 1
ATOM 1356 C CA . ALA A 1 174 ? 15.248 -15.990 -21.811 1.00 63.16 174 ALA A CA 1
ATOM 1357 C C . ALA A 1 174 ? 16.150 -17.145 -21.339 1.00 63.16 174 ALA A C 1
ATOM 1359 O O . ALA A 1 174 ? 17.343 -17.144 -21.650 1.00 63.16 174 ALA A O 1
ATOM 1360 N N . GLU A 1 175 ? 15.593 -18.143 -20.646 1.00 62.44 175 GLU A N 1
ATOM 1361 C CA . GLU A 1 175 ? 16.307 -19.368 -20.273 1.00 62.44 175 GLU A CA 1
ATOM 1362 C C . GLU A 1 175 ? 16.681 -20.210 -21.499 1.00 62.44 175 GLU A C 1
ATOM 1364 O O . GLU A 1 175 ? 17.851 -20.559 -21.646 1.00 62.44 175 GLU A O 1
ATOM 1369 N N . ILE A 1 176 ? 15.740 -20.460 -22.422 1.00 67.50 176 ILE A N 1
ATOM 1370 C CA . ILE A 1 176 ? 15.995 -21.233 -23.652 1.00 67.50 176 ILE A CA 1
ATOM 1371 C C . ILE A 1 176 ? 17.114 -20.587 -24.483 1.00 67.50 176 ILE A C 1
ATOM 1373 O O . ILE A 1 176 ? 18.110 -21.241 -24.792 1.00 67.50 176 ILE A O 1
ATOM 1377 N N . TYR A 1 177 ? 16.996 -19.294 -24.804 1.00 65.25 177 TYR A N 1
ATOM 1378 C CA . TYR A 1 177 ? 18.021 -18.576 -25.576 1.00 65.25 177 TYR A CA 1
ATOM 1379 C C . TYR A 1 177 ? 19.348 -18.464 -24.818 1.00 65.25 177 TYR A C 1
ATOM 1381 O O . TYR A 1 177 ? 20.432 -18.489 -25.402 1.00 65.25 177 TYR A O 1
ATOM 1389 N N . GLY A 1 178 ? 19.269 -18.352 -23.498 1.00 60.34 178 GLY A N 1
ATOM 1390 C CA . GLY A 1 178 ? 20.406 -18.370 -22.602 1.00 60.34 178 GLY A CA 1
ATOM 1391 C C . GLY A 1 178 ? 21.220 -19.655 -22.653 1.00 60.34 178 GLY A C 1
ATOM 1392 O O . GLY A 1 178 ? 22.443 -19.615 -22.797 1.00 60.34 178 GLY A O 1
ATOM 1393 N N . ASP A 1 179 ? 20.535 -20.789 -22.550 1.00 63.88 179 ASP A N 1
ATOM 1394 C CA . ASP A 1 179 ? 21.130 -22.122 -22.557 1.00 63.88 179 ASP A CA 1
ATOM 1395 C C . ASP A 1 179 ? 21.732 -22.474 -23.921 1.00 63.88 179 ASP A C 1
ATOM 1397 O O . ASP A 1 179 ? 22.811 -23.072 -23.976 1.00 63.88 179 ASP A O 1
ATOM 1401 N N . GLU A 1 180 ? 21.115 -22.023 -25.019 1.00 67.94 180 GLU A N 1
ATOM 1402 C CA . GLU A 1 180 ? 21.656 -22.162 -26.380 1.00 67.94 180 GLU A CA 1
ATOM 1403 C C . GLU A 1 180 ? 23.021 -21.469 -26.559 1.00 67.94 180 GLU A C 1
ATOM 1405 O O . GLU A 1 180 ? 23.843 -21.897 -27.376 1.00 67.94 180 GLU A O 1
ATOM 1410 N N . HIS A 1 181 ? 23.298 -20.428 -25.769 1.00 64.31 181 HIS A N 1
ATOM 1411 C CA . HIS A 1 181 ? 24.507 -19.607 -25.871 1.00 64.31 181 HIS A CA 1
ATOM 1412 C C . HIS A 1 181 ? 25.442 -19.706 -24.648 1.00 64.31 181 HIS A C 1
ATOM 1414 O O . HIS A 1 181 ? 26.487 -19.048 -24.605 1.00 64.31 181 HIS A O 1
ATOM 1420 N N . GLY A 1 182 ? 25.125 -20.593 -23.699 1.00 61.16 182 GLY A N 1
ATOM 1421 C CA . GLY A 1 182 ? 25.953 -20.965 -22.552 1.00 61.16 182 GLY A CA 1
ATOM 1422 C C . GLY A 1 182 ? 25.368 -20.537 -21.203 1.00 61.16 182 GLY A C 1
ATOM 1423 O O . GLY A 1 182 ? 24.932 -19.405 -21.018 1.00 61.16 182 GLY A O 1
ATOM 1424 N N . SER A 1 183 ? 25.464 -21.419 -20.203 1.00 56.38 183 SER A N 1
ATOM 1425 C CA . SER A 1 183 ? 24.770 -21.292 -18.905 1.00 56.38 183 SER A CA 1
ATOM 1426 C C . SER A 1 183 ? 24.992 -19.974 -18.147 1.00 56.38 183 SER A C 1
ATOM 1428 O O . SER A 1 183 ? 24.102 -19.506 -17.445 1.00 56.38 183 SER A O 1
ATOM 1430 N N . LYS A 1 184 ? 26.159 -19.328 -18.297 1.00 57.47 184 LYS A N 1
ATOM 1431 C CA . LYS A 1 184 ? 26.428 -18.011 -17.684 1.00 57.47 184 LYS A CA 1
ATOM 1432 C C . LYS A 1 184 ? 25.651 -16.865 -18.336 1.00 57.47 184 LYS A C 1
ATOM 1434 O O . LYS A 1 184 ? 25.406 -15.867 -17.665 1.00 57.47 184 LYS A O 1
ATOM 1439 N N . LEU A 1 185 ? 25.323 -16.977 -19.622 1.00 57.38 185 LEU A N 1
ATOM 1440 C CA . LEU A 1 185 ? 24.565 -15.968 -20.355 1.00 57.38 185 LEU A CA 1
ATOM 1441 C C . LEU A 1 185 ? 23.068 -16.115 -20.070 1.00 57.38 185 LEU A C 1
ATOM 1443 O O . LEU A 1 185 ? 22.415 -15.105 -19.836 1.00 57.38 185 LEU A O 1
ATOM 1447 N N . GLY A 1 186 ? 22.555 -17.344 -19.954 1.00 55.66 186 GLY A N 1
ATOM 1448 C CA . GLY A 1 186 ? 21.156 -17.576 -19.584 1.00 55.66 186 GLY A CA 1
ATOM 1449 C C . GLY A 1 186 ? 20.761 -17.013 -18.230 1.00 55.66 186 GLY A C 1
ATOM 1450 O O . GLY A 1 186 ? 19.782 -16.281 -18.142 1.00 55.66 186 GLY A O 1
ATOM 1451 N N . THR A 1 187 ? 21.585 -17.199 -17.195 1.00 56.22 187 THR A N 1
ATOM 1452 C CA . THR A 1 187 ? 21.323 -16.569 -15.888 1.00 56.22 187 THR A CA 1
ATOM 1453 C C . THR A 1 187 ? 21.330 -15.034 -15.954 1.00 56.22 187 THR A C 1
ATOM 1455 O O . THR A 1 187 ? 20.595 -14.385 -15.216 1.00 56.22 187 THR A O 1
ATOM 1458 N N . LYS A 1 188 ? 22.137 -14.429 -16.837 1.00 56.91 188 LYS A N 1
ATOM 1459 C CA . LYS A 1 188 ? 22.204 -12.965 -16.997 1.00 56.91 188 LYS A CA 1
ATOM 1460 C C . LYS A 1 188 ? 21.061 -12.407 -17.848 1.00 56.91 188 LYS A C 1
ATOM 1462 O O . LYS A 1 188 ? 20.576 -11.321 -17.555 1.00 56.91 188 LYS A O 1
ATOM 1467 N N . LEU A 1 189 ? 20.590 -13.151 -18.848 1.00 57.22 189 LEU A N 1
ATOM 1468 C CA . LEU A 1 189 ? 19.406 -12.792 -19.631 1.00 57.22 189 LEU A CA 1
ATOM 1469 C C . LEU A 1 189 ? 18.124 -12.945 -18.800 1.00 57.22 189 LEU A C 1
ATOM 1471 O O . LEU A 1 189 ? 17.305 -12.030 -18.778 1.00 57.22 189 LEU A O 1
ATOM 1475 N N . ALA A 1 190 ? 18.002 -14.013 -18.010 1.00 55.53 190 ALA A N 1
ATOM 1476 C CA . ALA A 1 190 ? 16.914 -14.186 -17.044 1.00 55.53 190 ALA A CA 1
ATOM 1477 C C . ALA A 1 190 ? 16.922 -13.120 -15.922 1.00 55.53 190 ALA A C 1
ATOM 1479 O O . ALA A 1 190 ? 15.885 -12.779 -15.357 1.00 55.53 190 ALA A O 1
ATOM 1480 N N . ALA A 1 191 ? 18.075 -12.514 -15.615 1.00 51.50 191 ALA A N 1
ATOM 1481 C CA . ALA A 1 191 ? 18.141 -11.358 -14.714 1.00 51.50 191 ALA A CA 1
ATOM 1482 C C . ALA A 1 191 ? 17.570 -10.070 -15.342 1.00 51.50 191 ALA A C 1
ATOM 1484 O O . ALA A 1 191 ? 17.297 -9.106 -14.629 1.00 51.50 191 ALA A O 1
ATOM 1485 N N . THR A 1 192 ? 17.374 -10.032 -16.666 1.00 48.97 192 THR A N 1
ATOM 1486 C CA . THR A 1 192 ? 16.762 -8.887 -17.362 1.00 48.97 192 THR A CA 1
ATOM 1487 C C . THR A 1 192 ? 15.240 -9.006 -17.458 1.00 48.97 192 THR A C 1
ATOM 1489 O O . THR A 1 192 ? 14.564 -7.975 -17.471 1.00 48.97 192 THR A O 1
ATOM 1492 N N . THR A 1 193 ? 14.692 -10.228 -17.376 1.00 51.72 193 THR A N 1
ATOM 1493 C CA . THR A 1 193 ? 13.263 -10.526 -17.147 1.00 51.72 193 THR A CA 1
ATOM 1494 C C . THR A 1 193 ? 12.891 -10.292 -15.682 1.00 51.72 193 THR A C 1
ATOM 1496 O O . THR A 1 193 ? 12.406 -11.173 -14.980 1.00 51.72 193 THR A O 1
ATOM 1499 N N . ASN A 1 194 ? 13.202 -9.096 -15.185 1.00 51.22 194 ASN A N 1
ATOM 1500 C CA . ASN A 1 194 ? 12.903 -8.696 -13.819 1.00 51.22 194 ASN A CA 1
ATOM 1501 C C . ASN A 1 194 ? 11.389 -8.720 -13.572 1.00 51.22 194 ASN A C 1
ATOM 1503 O O . ASN A 1 194 ? 10.589 -8.397 -14.453 1.00 51.22 194 ASN A O 1
ATOM 1507 N N . SER A 1 195 ? 11.009 -9.032 -12.336 1.00 46.72 195 SER A N 1
ATOM 1508 C CA . SER A 1 195 ? 9.623 -9.025 -11.888 1.00 46.72 195 SER A CA 1
ATOM 1509 C C . SER A 1 195 ? 9.003 -7.631 -12.045 1.00 46.72 195 SER A C 1
ATOM 1511 O O . SER A 1 195 ? 9.372 -6.665 -11.371 1.00 46.72 195 SER A O 1
ATOM 1513 N N . CYS A 1 196 ? 8.041 -7.520 -12.958 1.00 52.16 196 CYS A N 1
ATOM 1514 C CA . CYS A 1 196 ? 7.120 -6.395 -13.019 1.00 52.16 196 CYS A CA 1
ATOM 1515 C C . CYS A 1 196 ? 5.800 -6.870 -12.425 1.00 52.16 196 CYS A C 1
ATOM 1517 O O . CYS A 1 196 ? 4.986 -7.485 -13.107 1.00 52.16 196 CYS A O 1
ATOM 1519 N N . ASP A 1 197 ? 5.623 -6.600 -11.138 1.00 51.06 197 ASP A N 1
ATOM 1520 C CA . ASP A 1 197 ? 4.364 -6.849 -10.453 1.00 51.06 197 ASP A CA 1
ATOM 1521 C C . ASP A 1 197 ? 3.406 -5.691 -10.765 1.00 51.06 197 ASP A C 1
ATOM 1523 O O . ASP A 1 197 ? 3.600 -4.557 -10.302 1.00 51.06 197 ASP A O 1
ATOM 1527 N N . LEU A 1 198 ? 2.432 -5.954 -11.639 1.00 60.31 198 LEU A N 1
ATOM 1528 C CA . LEU A 1 198 ? 1.343 -5.034 -11.939 1.00 60.31 198 LEU A CA 1
ATOM 1529 C C . LEU A 1 198 ? 0.089 -5.512 -11.211 1.00 60.31 198 LEU A C 1
ATOM 1531 O O . LEU A 1 198 ? -0.719 -6.260 -11.754 1.00 60.31 198 LEU A O 1
ATOM 1535 N N . ASP A 1 199 ? -0.065 -5.036 -9.982 1.00 60.03 199 ASP A N 1
ATOM 1536 C CA . ASP A 1 199 ? -1.251 -5.293 -9.176 1.00 60.03 199 ASP A CA 1
ATOM 1537 C C . ASP A 1 199 ? -2.267 -4.150 -9.342 1.00 60.03 199 ASP A C 1
ATOM 1539 O O . ASP A 1 199 ? -2.006 -2.995 -8.975 1.00 60.03 199 ASP A O 1
ATOM 1543 N N . LEU A 1 200 ? -3.419 -4.463 -9.945 1.00 64.19 200 LEU A N 1
ATOM 1544 C CA . LEU A 1 200 ? -4.554 -3.551 -10.073 1.00 64.19 200 LEU A CA 1
ATOM 1545 C C . LEU A 1 200 ? -5.563 -3.848 -8.964 1.00 64.19 200 LEU A C 1
ATOM 1547 O O . LEU A 1 200 ? -6.305 -4.831 -9.011 1.00 64.19 200 LEU A O 1
ATOM 1551 N N . THR A 1 201 ? -5.631 -2.946 -7.988 1.00 64.62 201 THR A N 1
ATOM 1552 C CA . THR A 1 201 ? -6.578 -3.035 -6.877 1.00 64.62 201 THR A CA 1
ATOM 1553 C C . THR A 1 201 ? -7.481 -1.812 -6.825 1.00 64.62 201 THR A C 1
ATOM 1555 O O . THR A 1 201 ? -7.072 -0.681 -7.105 1.00 64.62 201 THR A O 1
ATOM 1558 N N . ALA A 1 202 ? -8.731 -2.042 -6.436 1.00 65.75 202 ALA A N 1
ATOM 1559 C CA . ALA A 1 202 ? -9.711 -0.997 -6.190 1.00 65.75 202 ALA A CA 1
ATOM 1560 C C . ALA A 1 202 ? -10.433 -1.261 -4.871 1.00 65.75 202 ALA A C 1
ATOM 1562 O O . ALA A 1 202 ? -10.493 -2.389 -4.388 1.00 65.75 202 ALA A O 1
ATOM 1563 N N . GLY A 1 203 ? -10.957 -0.198 -4.269 1.00 55.25 203 GLY A N 1
ATOM 1564 C CA . GLY A 1 203 ? -11.642 -0.268 -2.982 1.00 55.25 203 GLY A CA 1
ATOM 1565 C C . GLY A 1 203 ? -13.165 -0.340 -3.064 1.00 55.25 203 GLY A C 1
ATOM 1566 O O . GLY A 1 203 ? -13.823 -0.507 -2.042 1.00 55.25 203 GLY A O 1
ATOM 1567 N N . ASP A 1 204 ? -13.735 -0.162 -4.255 1.00 71.31 204 ASP A N 1
ATOM 1568 C CA . ASP A 1 204 ? -15.168 -0.272 -4.507 1.00 71.31 204 ASP A CA 1
ATOM 1569 C C . ASP A 1 204 ? -15.486 -1.520 -5.338 1.00 71.31 204 ASP A C 1
ATOM 1571 O O . ASP A 1 204 ? -14.749 -1.886 -6.253 1.00 71.31 204 ASP A O 1
ATOM 1575 N N . ALA A 1 205 ? -16.614 -2.159 -5.021 1.00 67.00 205 ALA A N 1
ATOM 1576 C CA . ALA A 1 205 ? -16.989 -3.454 -5.586 1.00 67.00 205 ALA A CA 1
ATOM 1577 C C . ALA A 1 205 ? -17.189 -3.427 -7.110 1.00 67.00 205 ALA A C 1
ATOM 1579 O O . ALA A 1 205 ? -16.876 -4.402 -7.784 1.00 67.00 205 ALA A O 1
ATOM 1580 N N . LEU A 1 206 ? -17.690 -2.315 -7.662 1.00 69.62 206 LEU A N 1
ATOM 1581 C CA . LEU A 1 206 ? -17.911 -2.195 -9.103 1.00 69.62 206 LEU A CA 1
ATOM 1582 C C . LEU A 1 206 ? -16.579 -2.171 -9.858 1.00 69.62 206 LEU A C 1
ATOM 1584 O O . LEU A 1 206 ? -16.407 -2.912 -10.819 1.00 69.62 206 LEU A O 1
ATOM 1588 N N . THR A 1 207 ? -15.626 -1.351 -9.414 1.00 68.19 207 THR A N 1
ATOM 1589 C CA . THR A 1 207 ? -14.304 -1.277 -10.047 1.00 68.19 207 THR A CA 1
ATOM 1590 C C . THR A 1 207 ? -13.516 -2.570 -9.840 1.00 68.19 207 THR A C 1
ATOM 1592 O O . THR A 1 207 ? -12.848 -3.018 -10.766 1.00 68.19 207 THR A O 1
ATOM 1595 N N . GLN A 1 208 ? -13.640 -3.216 -8.673 1.00 65.94 208 GLN A N 1
ATOM 1596 C CA . GLN A 1 208 ? -13.091 -4.560 -8.442 1.00 65.94 208 GLN A CA 1
ATOM 1597 C C . GLN A 1 208 ? -13.627 -5.567 -9.467 1.00 65.94 208 GLN A C 1
ATOM 1599 O O . GLN A 1 208 ? -12.845 -6.288 -10.075 1.00 65.94 208 GLN A O 1
ATOM 1604 N N . GLN A 1 209 ? -14.943 -5.586 -9.699 1.00 70.75 209 GLN A N 1
ATOM 1605 C CA . GLN A 1 209 ? -15.562 -6.480 -10.678 1.00 70.75 209 GLN A CA 1
ATOM 1606 C C . GLN A 1 209 ? -15.069 -6.202 -12.105 1.00 70.75 209 GLN A C 1
ATOM 1608 O O . GLN A 1 209 ? -14.751 -7.134 -12.833 1.00 70.75 209 GLN A O 1
ATOM 1613 N N . ILE A 1 210 ? -14.937 -4.928 -12.484 1.00 69.06 210 ILE A N 1
ATOM 1614 C CA . ILE A 1 210 ? -14.396 -4.532 -13.791 1.00 69.06 210 ILE A CA 1
ATOM 1615 C C . ILE A 1 210 ? -12.958 -5.046 -13.968 1.00 69.06 210 ILE A C 1
ATOM 1617 O O . ILE A 1 210 ? -12.655 -5.654 -14.986 1.00 69.06 210 ILE A O 1
ATOM 1621 N N . ILE A 1 211 ? -12.080 -4.860 -12.976 1.00 67.12 211 ILE A N 1
ATOM 1622 C CA . ILE A 1 211 ? -10.687 -5.346 -13.038 1.00 67.12 211 ILE A CA 1
ATOM 1623 C C . ILE A 1 211 ? -10.619 -6.884 -13.106 1.00 67.12 211 ILE A C 1
ATOM 1625 O O . ILE A 1 211 ? -9.690 -7.443 -13.692 1.00 67.12 211 ILE A O 1
ATOM 1629 N N . LEU A 1 212 ? -11.577 -7.571 -12.478 1.00 66.50 212 LEU A N 1
ATOM 1630 C CA . LEU A 1 212 ? -11.651 -9.030 -12.459 1.00 66.50 212 LEU A CA 1
ATOM 1631 C C . LEU A 1 212 ? -12.145 -9.634 -13.773 1.00 66.50 212 LEU A C 1
ATOM 1633 O O . LEU A 1 212 ? -11.631 -10.669 -14.183 1.00 66.50 212 LEU A O 1
ATOM 1637 N N . GLU A 1 213 ? -13.174 -9.042 -14.375 1.00 70.69 213 GLU A N 1
ATOM 1638 C CA . GLU A 1 213 ? -13.963 -9.687 -15.431 1.00 70.69 213 GLU A CA 1
ATOM 1639 C C . GLU A 1 213 ? -13.673 -9.135 -16.836 1.00 70.69 213 GLU A C 1
ATOM 1641 O O . GLU A 1 213 ? -13.972 -9.805 -17.826 1.00 70.69 213 GLU A O 1
ATOM 1646 N N . ASP A 1 214 ? -13.113 -7.927 -16.949 1.00 72.50 214 ASP A N 1
ATOM 1647 C CA . ASP A 1 214 ? -12.914 -7.258 -18.235 1.00 72.50 214 ASP A CA 1
ATOM 1648 C C . ASP A 1 214 ? -11.576 -7.652 -18.887 1.00 72.50 214 ASP A C 1
ATOM 1650 O O . ASP A 1 214 ? -10.488 -7.248 -18.461 1.00 72.50 214 ASP A O 1
ATOM 1654 N N . LEU A 1 215 ? -11.670 -8.452 -19.952 1.00 71.62 215 LEU A N 1
ATOM 1655 C CA . LEU A 1 215 ? -10.516 -8.951 -20.702 1.00 71.62 215 LEU A CA 1
ATOM 1656 C C . LEU A 1 215 ? -9.743 -7.843 -21.430 1.00 71.62 215 LEU A C 1
ATOM 1658 O O . LEU A 1 215 ? -8.526 -7.962 -21.561 1.00 71.62 215 LEU A O 1
ATOM 1662 N N . ASP A 1 216 ? -10.408 -6.771 -21.872 1.00 72.62 216 ASP A N 1
ATOM 1663 C CA . ASP A 1 216 ? -9.737 -5.670 -22.573 1.00 72.62 216 ASP A CA 1
ATOM 1664 C C . ASP A 1 216 ? -8.836 -4.905 -21.590 1.00 72.62 216 ASP A C 1
ATOM 1666 O O . ASP A 1 216 ? -7.702 -4.544 -21.914 1.00 72.62 216 ASP A O 1
ATOM 1670 N N . ILE A 1 217 ? -9.304 -4.721 -20.350 1.00 68.81 217 ILE A N 1
ATOM 1671 C CA . ILE A 1 217 ? -8.512 -4.122 -19.266 1.00 68.81 217 ILE A CA 1
ATOM 1672 C C . ILE A 1 217 ? -7.338 -5.025 -18.878 1.00 68.81 217 ILE A C 1
ATOM 1674 O O . ILE A 1 217 ? -6.233 -4.516 -18.671 1.00 68.81 217 ILE A O 1
ATOM 1678 N N . ALA A 1 218 ? -7.540 -6.343 -18.809 1.00 63.59 218 ALA A N 1
ATOM 1679 C CA . ALA A 1 218 ? -6.458 -7.293 -18.553 1.00 63.59 218 ALA A CA 1
ATOM 1680 C C . ALA A 1 218 ? -5.394 -7.268 -19.670 1.00 63.59 218 ALA A C 1
ATOM 1682 O O . ALA A 1 218 ? -4.194 -7.269 -19.380 1.00 63.59 218 ALA A O 1
ATOM 1683 N N . GLU A 1 219 ? -5.803 -7.173 -20.941 1.00 67.06 219 GLU A N 1
ATOM 1684 C CA . GLU A 1 219 ? -4.879 -7.039 -22.074 1.00 67.06 219 GLU A CA 1
ATOM 1685 C C . GLU A 1 219 ? -4.099 -5.717 -22.009 1.00 67.06 219 GLU A C 1
ATOM 1687 O O . GLU A 1 219 ? -2.872 -5.706 -22.148 1.00 67.06 219 GLU A O 1
ATOM 1692 N N . ASP A 1 220 ? -4.774 -4.596 -21.745 1.00 70.56 220 ASP A N 1
ATOM 1693 C CA . ASP A 1 220 ? -4.121 -3.292 -21.608 1.00 70.56 220 ASP A CA 1
ATOM 1694 C C . ASP A 1 220 ? -3.159 -3.242 -20.409 1.00 70.56 220 ASP A C 1
ATOM 1696 O O . ASP A 1 220 ? -2.084 -2.638 -20.499 1.00 70.56 220 ASP A O 1
ATOM 1700 N N . ALA A 1 221 ? -3.482 -3.926 -19.311 1.00 66.50 221 ALA A N 1
ATOM 1701 C CA . ALA A 1 221 ? -2.575 -4.117 -18.186 1.00 66.50 221 ALA A CA 1
ATOM 1702 C C . ALA A 1 221 ? -1.330 -4.923 -18.606 1.00 66.50 221 ALA A C 1
ATOM 1704 O O . ALA A 1 221 ? -0.200 -4.491 -18.365 1.00 66.50 221 ALA A O 1
ATOM 1705 N N . ALA A 1 222 ? -1.503 -6.035 -19.326 1.00 66.38 222 ALA A N 1
ATOM 1706 C CA . ALA A 1 222 ? -0.395 -6.833 -19.854 1.00 66.38 222 ALA A CA 1
ATOM 1707 C C . ALA A 1 222 ? 0.492 -6.045 -20.844 1.00 66.38 222 ALA A C 1
ATOM 1709 O O . ALA A 1 222 ? 1.716 -6.212 -20.866 1.00 66.38 222 ALA A O 1
ATOM 1710 N N . ARG A 1 223 ? -0.073 -5.102 -21.614 1.00 74.00 223 ARG A N 1
ATOM 1711 C CA . ARG A 1 223 ? 0.705 -4.207 -22.497 1.00 74.00 223 ARG A CA 1
ATOM 1712 C C . ARG A 1 223 ? 1.689 -3.321 -21.736 1.00 74.00 223 ARG A C 1
ATOM 1714 O O . ARG A 1 223 ? 2.728 -2.965 -22.296 1.00 74.00 223 ARG A O 1
ATOM 1721 N N . VAL A 1 224 ? 1.426 -2.994 -20.469 1.00 72.38 224 VAL A N 1
ATOM 1722 C CA . VAL A 1 224 ? 2.395 -2.278 -19.619 1.00 72.38 224 VAL A CA 1
ATOM 1723 C C . VAL A 1 224 ? 3.674 -3.098 -19.458 1.00 72.38 224 VAL A C 1
ATOM 1725 O O . VAL A 1 224 ? 4.766 -2.531 -19.531 1.00 72.38 224 VAL A O 1
ATOM 1728 N N . TYR A 1 225 ? 3.558 -4.422 -19.322 1.00 67.06 225 TYR A N 1
ATOM 1729 C CA . TYR A 1 225 ? 4.709 -5.322 -19.268 1.00 67.06 225 TYR A CA 1
ATOM 1730 C C . TYR A 1 225 ? 5.496 -5.284 -20.586 1.00 67.06 225 TYR A C 1
ATOM 1732 O O . TYR A 1 225 ? 6.714 -5.114 -20.579 1.00 67.06 225 TYR A O 1
ATOM 1740 N N . HIS A 1 226 ? 4.812 -5.333 -21.734 1.00 71.00 226 HIS A N 1
ATOM 1741 C CA . HIS A 1 226 ? 5.470 -5.213 -23.041 1.00 71.00 226 HIS A CA 1
ATOM 1742 C C . HIS A 1 226 ? 6.235 -3.886 -23.194 1.00 71.00 226 HIS A C 1
ATOM 1744 O O . HIS A 1 226 ? 7.387 -3.868 -23.626 1.00 71.00 226 HIS A O 1
ATOM 1750 N N . LEU A 1 227 ? 5.628 -2.765 -22.793 1.00 76.00 227 LEU A N 1
ATOM 1751 C CA . LEU A 1 227 ? 6.284 -1.454 -22.810 1.00 76.00 227 LEU A CA 1
ATOM 1752 C C . LEU A 1 227 ? 7.478 -1.383 -21.846 1.00 76.00 227 LEU A C 1
ATOM 1754 O O . LEU A 1 227 ? 8.465 -0.704 -22.139 1.00 76.00 227 LEU A O 1
ATOM 1758 N N . PHE A 1 228 ? 7.405 -2.077 -20.710 1.00 73.12 228 PHE A N 1
ATOM 1759 C CA . PHE A 1 228 ? 8.518 -2.189 -19.775 1.00 73.12 228 PHE A CA 1
ATOM 1760 C C . PHE A 1 228 ? 9.693 -2.968 -20.379 1.00 73.12 228 PHE A C 1
ATOM 1762 O O . PHE A 1 228 ? 10.824 -2.491 -20.306 1.00 73.12 228 PHE A O 1
ATOM 1769 N N . VAL A 1 229 ? 9.439 -4.089 -21.058 1.00 70.88 229 VAL A N 1
ATOM 1770 C CA . VAL A 1 229 ? 10.477 -4.848 -21.781 1.00 70.88 229 VAL A CA 1
ATOM 1771 C C . VAL A 1 229 ? 11.147 -3.978 -22.850 1.00 70.88 229 VAL A C 1
ATOM 1773 O O . VAL A 1 229 ? 12.368 -3.862 -22.864 1.00 70.88 229 VAL A O 1
ATOM 1776 N N . GLN A 1 230 ? 10.373 -3.234 -23.650 1.00 78.81 230 GLN A N 1
ATOM 1777 C CA . GLN A 1 230 ? 10.940 -2.292 -24.629 1.00 78.81 230 GLN A CA 1
ATOM 1778 C C . GLN A 1 230 ? 11.827 -1.208 -23.988 1.00 78.81 230 GLN A C 1
ATOM 1780 O O . GLN A 1 230 ? 12.749 -0.684 -24.618 1.00 78.81 230 GLN A O 1
ATOM 1785 N N . LEU A 1 231 ? 11.527 -0.796 -22.753 1.00 76.75 231 LEU A N 1
ATOM 1786 C CA . LEU A 1 231 ? 12.377 0.131 -22.009 1.00 76.75 231 LEU A CA 1
ATOM 1787 C C . LEU A 1 231 ? 13.685 -0.543 -21.573 1.00 76.75 231 LEU A C 1
ATOM 1789 O O . LEU A 1 231 ? 14.734 0.097 -21.654 1.00 76.75 231 LEU A O 1
ATOM 1793 N N . VAL A 1 232 ? 13.634 -1.805 -21.135 1.00 73.25 232 VAL A N 1
ATOM 1794 C CA . VAL A 1 232 ? 14.825 -2.604 -20.805 1.00 73.25 232 VAL A CA 1
ATOM 1795 C C . VAL A 1 232 ? 15.733 -2.739 -22.029 1.00 73.25 232 VAL A C 1
ATOM 1797 O O . VAL A 1 232 ? 16.922 -2.445 -21.905 1.00 73.25 232 VAL A O 1
ATOM 1800 N N . ASP A 1 233 ? 15.182 -3.035 -23.208 1.00 75.25 233 ASP A N 1
ATOM 1801 C CA . ASP A 1 233 ? 15.939 -3.111 -24.468 1.00 75.25 233 ASP A CA 1
ATOM 1802 C C . ASP A 1 233 ? 16.662 -1.792 -24.771 1.00 75.25 233 ASP A C 1
ATOM 1804 O O . ASP A 1 233 ? 17.871 -1.755 -24.996 1.00 75.25 233 ASP A O 1
ATOM 1808 N N . LYS A 1 234 ? 15.956 -0.660 -24.670 1.00 82.00 234 LYS A N 1
ATOM 1809 C CA . LYS A 1 234 ? 16.562 0.670 -24.865 1.00 82.00 234 LYS A CA 1
ATOM 1810 C C . LYS A 1 234 ? 17.673 0.960 -23.857 1.00 82.00 234 LYS A C 1
ATOM 1812 O O . LYS A 1 234 ? 18.649 1.635 -24.185 1.00 82.00 234 LYS A O 1
ATOM 1817 N N . ILE A 1 235 ? 17.535 0.497 -22.613 1.00 77.69 235 ILE A N 1
ATOM 1818 C CA . ILE A 1 235 ? 18.591 0.625 -21.603 1.00 77.69 235 ILE A CA 1
ATOM 1819 C C . ILE A 1 235 ? 19.792 -0.245 -21.990 1.00 77.69 235 ILE A C 1
ATOM 1821 O O . ILE A 1 235 ? 20.919 0.241 -21.897 1.00 77.69 235 ILE A O 1
ATOM 1825 N N . GLN A 1 236 ? 19.573 -1.479 -22.454 1.00 76.94 236 GLN A N 1
ATOM 1826 C CA . GLN A 1 236 ? 20.630 -2.371 -22.939 1.00 76.94 236 GLN A CA 1
ATOM 1827 C C . GLN A 1 236 ? 21.390 -1.759 -24.116 1.00 76.94 236 GLN A C 1
ATOM 1829 O O . GLN A 1 236 ? 22.616 -1.687 -24.063 1.00 76.94 236 GLN A O 1
ATOM 1834 N N . GLU A 1 237 ? 20.690 -1.216 -25.115 1.00 82.06 237 GLU A N 1
ATOM 1835 C CA . GLU A 1 237 ? 21.299 -0.498 -26.242 1.00 82.06 237 GLU A CA 1
ATOM 1836 C C . GLU A 1 237 ? 22.182 0.658 -25.753 1.00 82.06 237 GLU A C 1
ATOM 1838 O O . GLU A 1 237 ? 23.339 0.799 -26.151 1.00 82.06 237 GLU A O 1
ATOM 1843 N N . LYS A 1 238 ? 21.673 1.467 -24.816 1.00 83.38 238 LYS A N 1
ATOM 1844 C CA . LYS A 1 238 ? 22.425 2.595 -24.246 1.00 83.38 238 LYS A CA 1
ATOM 1845 C C . LYS A 1 238 ? 23.614 2.148 -23.399 1.00 83.38 238 LYS A C 1
ATOM 1847 O O . LYS A 1 238 ? 24.620 2.859 -23.347 1.00 83.38 238 LYS A O 1
ATOM 1852 N N . ARG A 1 239 ? 23.523 1.003 -22.721 1.00 81.81 239 ARG A N 1
ATOM 1853 C CA . ARG A 1 239 ? 24.647 0.396 -21.995 1.00 81.81 239 ARG A CA 1
ATOM 1854 C C . ARG A 1 239 ? 25.701 -0.110 -22.966 1.00 81.81 239 ARG A C 1
ATOM 1856 O O . ARG A 1 239 ? 26.868 0.208 -22.765 1.00 81.81 239 ARG A O 1
ATOM 1863 N N . LEU A 1 240 ? 25.297 -0.812 -24.023 1.00 80.25 240 LEU A N 1
ATOM 1864 C CA . LEU A 1 240 ? 26.181 -1.278 -25.087 1.00 80.25 240 LEU A CA 1
ATOM 1865 C C . LEU A 1 240 ? 26.944 -0.106 -25.711 1.00 80.25 240 LEU A C 1
ATOM 1867 O O . LEU A 1 240 ? 28.170 -0.128 -25.713 1.00 80.25 240 LEU A O 1
ATOM 1871 N N . GLU A 1 241 ? 26.251 0.959 -26.129 1.00 85.00 241 GLU A N 1
ATOM 1872 C CA . GLU A 1 241 ? 26.880 2.177 -26.666 1.00 85.00 241 GLU A CA 1
ATOM 1873 C C . GLU A 1 241 ? 27.966 2.738 -25.729 1.00 85.00 241 GLU A C 1
ATOM 1875 O O . GLU A 1 241 ? 29.043 3.128 -26.183 1.00 85.00 241 GLU A O 1
ATOM 1880 N N . ARG A 1 242 ? 27.696 2.773 -24.417 1.00 86.50 242 ARG A N 1
ATOM 1881 C CA . ARG A 1 242 ? 28.608 3.344 -23.415 1.00 86.50 242 ARG A CA 1
ATOM 1882 C C . ARG A 1 242 ? 29.774 2.426 -23.062 1.00 86.50 242 ARG A C 1
ATOM 1884 O O . ARG A 1 242 ? 30.891 2.913 -22.954 1.00 86.50 242 ARG A O 1
ATOM 1891 N N . ILE A 1 243 ? 29.530 1.130 -22.878 1.00 82.75 243 ILE A N 1
ATOM 1892 C CA . ILE A 1 243 ? 30.550 0.139 -22.492 1.00 82.75 243 ILE A CA 1
ATOM 1893 C C . ILE A 1 243 ? 31.485 -0.159 -23.669 1.00 82.75 243 ILE A C 1
ATOM 1895 O O . ILE A 1 243 ? 32.695 -0.288 -23.489 1.00 82.75 243 ILE A O 1
ATOM 1899 N N . CYS A 1 244 ? 30.941 -0.223 -24.885 1.00 83.12 244 CYS A N 1
ATOM 1900 C CA . CYS A 1 244 ? 31.734 -0.378 -26.100 1.00 83.12 244 CYS A CA 1
ATOM 1901 C C . CYS A 1 244 ? 32.359 0.939 -26.587 1.00 83.12 244 CYS A C 1
ATOM 1903 O O . CYS A 1 244 ? 33.130 0.905 -27.546 1.00 83.12 244 CYS A O 1
ATOM 1905 N N . GLU A 1 245 ? 32.070 2.078 -25.944 1.00 85.06 245 GLU A N 1
ATOM 1906 C CA . GLU A 1 245 ? 32.560 3.413 -26.326 1.00 85.06 245 GLU A CA 1
ATOM 1907 C C . GLU A 1 245 ? 32.239 3.767 -27.794 1.00 85.06 245 GLU A C 1
ATOM 1909 O O . GLU A 1 245 ? 33.031 4.390 -28.500 1.00 85.06 245 GLU A O 1
ATOM 1914 N N . GLY A 1 246 ? 31.079 3.321 -28.286 1.00 78.44 246 GLY A N 1
ATOM 1915 C CA . GLY A 1 246 ? 30.650 3.505 -29.677 1.00 78.44 246 GLY A CA 1
ATOM 1916 C C . GLY A 1 246 ? 31.373 2.631 -30.712 1.00 78.44 246 GLY A C 1
ATOM 1917 O O . GLY A 1 246 ? 31.166 2.822 -31.911 1.00 78.44 246 GLY A O 1
ATOM 1918 N N . ARG A 1 247 ? 32.214 1.678 -30.289 1.00 82.94 247 ARG A N 1
ATOM 1919 C CA . ARG A 1 247 ? 32.841 0.702 -31.196 1.00 82.94 247 ARG A CA 1
ATOM 1920 C C . ARG A 1 247 ? 31.817 -0.351 -31.656 1.00 82.94 247 ARG A C 1
ATOM 1922 O O . ARG A 1 247 ? 30.918 -0.683 -30.882 1.00 82.94 247 ARG A O 1
ATOM 1929 N N . PRO A 1 248 ? 31.958 -0.908 -32.877 1.00 82.75 248 PRO A N 1
ATOM 1930 C CA . PRO A 1 248 ? 31.164 -2.059 -33.309 1.00 82.75 248 PRO A CA 1
ATOM 1931 C C . PRO A 1 248 ? 31.330 -3.242 -32.347 1.00 82.75 248 PRO A C 1
ATOM 1933 O O . PRO A 1 248 ? 32.431 -3.444 -31.824 1.00 82.75 248 PRO A O 1
ATOM 1936 N N . ILE A 1 249 ? 30.261 -4.016 -32.125 1.00 75.62 249 ILE A N 1
ATOM 1937 C CA . ILE A 1 249 ? 30.218 -5.092 -31.119 1.00 75.62 249 ILE A CA 1
ATOM 1938 C C . ILE A 1 249 ? 31.279 -6.172 -31.372 1.00 75.62 249 ILE A C 1
ATOM 1940 O O . ILE A 1 249 ? 31.829 -6.735 -30.431 1.00 75.62 249 ILE A O 1
ATOM 1944 N N . GLU A 1 250 ? 31.647 -6.384 -32.636 1.00 82.94 250 GLU A N 1
ATOM 1945 C CA . GLU A 1 250 ? 32.682 -7.324 -33.076 1.00 82.94 250 GLU A CA 1
ATOM 1946 C C . GLU A 1 250 ? 34.082 -6.942 -32.567 1.00 82.94 250 GLU A C 1
ATOM 1948 O O . GLU A 1 250 ? 34.989 -7.770 -32.558 1.00 82.94 250 GLU A O 1
ATOM 1953 N N . ASN A 1 251 ? 34.258 -5.686 -32.141 1.00 83.75 251 ASN A N 1
ATOM 1954 C CA . ASN A 1 251 ? 35.502 -5.147 -31.597 1.00 83.75 251 ASN A CA 1
ATOM 1955 C C . ASN A 1 251 ? 35.466 -4.978 -30.065 1.00 83.75 251 ASN A C 1
ATOM 1957 O O . ASN A 1 251 ? 36.401 -4.407 -29.496 1.00 83.75 251 ASN A O 1
ATOM 1961 N N . CYS A 1 252 ? 34.398 -5.425 -29.397 1.00 82.31 252 CYS A N 1
ATOM 1962 C CA . CYS A 1 252 ? 34.287 -5.426 -27.938 1.00 82.31 252 CYS A CA 1
ATOM 1963 C C . CYS A 1 252 ? 34.776 -6.760 -27.361 1.00 82.31 252 CYS A C 1
ATOM 1965 O O . CYS A 1 252 ? 34.712 -7.800 -28.019 1.00 82.31 252 CYS A O 1
ATOM 1967 N N . THR A 1 253 ? 35.283 -6.751 -26.125 1.00 81.94 253 THR A N 1
ATOM 1968 C CA . THR A 1 253 ? 35.636 -8.016 -25.463 1.00 81.94 253 THR A CA 1
ATOM 1969 C C . THR A 1 253 ? 34.370 -8.776 -25.050 1.00 81.94 253 THR A C 1
ATOM 1971 O O . THR A 1 253 ? 33.330 -8.151 -24.818 1.00 81.94 253 THR A O 1
ATOM 1974 N N . PRO A 1 254 ? 34.429 -10.112 -24.909 1.00 76.62 254 PRO A N 1
ATOM 1975 C CA . PRO A 1 254 ? 33.302 -10.893 -24.402 1.00 76.62 254 PRO A CA 1
ATOM 1976 C C . PRO A 1 254 ? 32.760 -10.375 -23.062 1.00 76.62 254 PRO A C 1
ATOM 1978 O O . PRO A 1 254 ? 31.550 -10.328 -22.868 1.00 76.62 254 PRO A O 1
ATOM 1981 N N . GLU A 1 255 ? 33.635 -9.921 -22.161 1.00 76.56 255 GLU A N 1
ATOM 1982 C CA . GLU A 1 255 ? 33.253 -9.332 -20.871 1.00 76.56 255 GLU A CA 1
ATOM 1983 C C . GLU A 1 255 ? 32.468 -8.029 -21.055 1.00 76.56 255 GLU A C 1
ATOM 1985 O O . GLU A 1 255 ? 31.421 -7.856 -20.439 1.00 76.56 255 GLU A O 1
ATOM 1990 N N . GLN A 1 256 ? 32.914 -7.150 -21.959 1.00 76.12 256 GLN A N 1
ATOM 1991 C CA . GLN A 1 256 ? 32.210 -5.903 -22.274 1.00 76.12 256 GLN A CA 1
ATOM 1992 C C . GLN A 1 256 ? 30.804 -6.163 -22.821 1.00 76.12 256 GLN A C 1
ATOM 1994 O O . GLN A 1 256 ? 29.876 -5.436 -22.480 1.00 76.12 256 GLN A O 1
ATOM 1999 N N . ILE A 1 257 ? 30.640 -7.202 -23.645 1.00 74.62 257 ILE A N 1
ATOM 2000 C CA . ILE A 1 257 ? 29.339 -7.608 -24.189 1.00 74.62 257 ILE A CA 1
ATOM 2001 C C . ILE A 1 257 ? 28.450 -8.163 -23.071 1.00 74.62 257 ILE A C 1
ATOM 2003 O O . ILE A 1 257 ? 27.297 -7.761 -22.943 1.00 74.62 257 ILE A O 1
ATOM 2007 N N . ILE A 1 258 ? 28.987 -9.030 -22.214 1.00 70.81 258 ILE A N 1
ATOM 2008 C CA . ILE A 1 258 ? 28.264 -9.616 -21.079 1.00 70.81 258 ILE A CA 1
ATOM 2009 C C . ILE A 1 258 ? 27.785 -8.541 -20.080 1.00 70.81 258 ILE A C 1
ATOM 2011 O O . ILE A 1 258 ? 26.664 -8.618 -19.570 1.00 70.81 258 ILE A O 1
ATOM 2015 N N . ASP A 1 259 ? 28.598 -7.517 -19.821 1.00 73.31 259 ASP A N 1
ATOM 2016 C CA . ASP A 1 259 ? 28.274 -6.438 -18.878 1.00 73.31 259 ASP A CA 1
ATOM 2017 C C . ASP A 1 259 ? 27.130 -5.532 -19.369 1.00 73.31 259 ASP A C 1
ATOM 2019 O O . ASP A 1 259 ? 26.512 -4.805 -18.579 1.00 73.31 259 ASP A O 1
ATOM 2023 N N . THR A 1 260 ? 26.781 -5.586 -20.660 1.00 70.62 260 THR A N 1
ATOM 2024 C CA . THR A 1 260 ? 25.616 -4.860 -21.192 1.00 70.62 260 THR A CA 1
ATOM 2025 C C . THR A 1 260 ? 24.302 -5.377 -20.614 1.00 70.62 260 THR A C 1
ATOM 2027 O O . THR A 1 260 ? 23.422 -4.570 -20.312 1.00 70.62 260 THR A O 1
ATOM 2030 N N . THR A 1 261 ? 24.216 -6.687 -20.371 1.00 67.75 261 THR A N 1
ATOM 2031 C CA . THR A 1 261 ? 23.035 -7.375 -19.827 1.00 67.75 261 THR A CA 1
ATOM 2032 C C . THR A 1 261 ? 23.056 -7.501 -18.302 1.00 67.75 261 THR A C 1
ATOM 2034 O O . THR A 1 261 ? 22.050 -7.848 -17.700 1.00 67.75 261 THR A O 1
ATOM 2037 N N . ASP A 1 262 ? 24.180 -7.183 -17.654 1.00 67.94 262 ASP A N 1
ATOM 2038 C CA . ASP A 1 262 ? 24.365 -7.358 -16.208 1.00 67.94 262 ASP A CA 1
ATOM 2039 C C . ASP A 1 262 ? 23.812 -6.167 -15.400 1.00 67.94 262 ASP A C 1
ATOM 2041 O O . ASP A 1 262 ? 24.535 -5.234 -15.020 1.00 67.94 262 ASP A O 1
ATOM 2045 N N . PHE A 1 263 ? 22.488 -6.135 -15.222 1.00 61.22 263 PHE A N 1
ATOM 2046 C CA . PHE A 1 263 ? 21.791 -5.153 -14.390 1.00 61.22 263 PHE A CA 1
ATOM 2047 C C . PHE A 1 263 ? 20.379 -5.606 -14.008 1.00 61.22 263 PHE A C 1
ATOM 2049 O O . PHE A 1 263 ? 19.748 -6.385 -14.712 1.00 61.22 263 PHE A O 1
ATOM 2056 N N . MET A 1 264 ? 19.865 -5.055 -12.905 1.00 57.06 264 MET A N 1
ATOM 2057 C CA . MET A 1 264 ? 18.488 -5.266 -12.452 1.00 57.06 264 MET A CA 1
ATOM 2058 C C . MET A 1 264 ? 17.688 -3.968 -12.583 1.00 57.06 264 MET A C 1
ATOM 2060 O O . MET A 1 264 ? 18.148 -2.905 -12.155 1.00 57.06 264 MET A O 1
ATOM 2064 N N . VAL A 1 265 ? 16.481 -4.050 -13.142 1.00 56.03 265 VAL A N 1
ATOM 2065 C CA . VAL A 1 265 ? 15.522 -2.936 -13.210 1.00 56.03 265 VAL A CA 1
ATOM 2066 C C . VAL A 1 265 ? 14.177 -3.430 -12.717 1.00 56.03 265 VAL A C 1
ATOM 2068 O O . VAL A 1 265 ? 13.626 -4.359 -13.282 1.00 56.03 265 VAL A O 1
ATOM 2071 N N . GLY A 1 266 ? 13.624 -2.782 -11.696 1.00 50.81 266 GLY A N 1
ATOM 2072 C CA . GLY A 1 266 ? 12.234 -2.986 -11.293 1.00 50.81 266 GLY A CA 1
ATOM 2073 C C . GLY A 1 266 ? 11.375 -1.809 -11.737 1.00 50.81 266 GLY A C 1
ATOM 2074 O O . GLY A 1 266 ? 11.772 -0.652 -11.555 1.00 50.81 266 GLY A O 1
ATOM 2075 N N . LEU A 1 267 ? 10.186 -2.078 -12.278 1.00 58.41 267 LEU A N 1
ATOM 2076 C CA . LEU A 1 267 ? 9.190 -1.034 -12.491 1.00 58.41 267 LEU A CA 1
ATOM 2077 C C . LEU A 1 267 ? 8.434 -0.791 -11.188 1.00 58.41 267 LEU A C 1
ATOM 2079 O O . LEU A 1 267 ? 7.781 -1.675 -10.645 1.00 58.41 267 LEU A O 1
ATOM 2083 N N . LYS A 1 268 ? 8.488 0.444 -10.693 1.00 51.50 268 LYS A N 1
ATOM 2084 C CA . LYS A 1 268 ? 7.621 0.889 -9.604 1.00 51.50 268 LYS A CA 1
ATOM 2085 C C . LYS A 1 268 ? 6.803 2.076 -10.078 1.00 51.50 268 LYS A C 1
ATOM 2087 O O . LYS A 1 268 ? 7.228 3.221 -9.930 1.00 51.50 268 LYS A O 1
ATOM 2092 N N . ALA A 1 269 ? 5.630 1.808 -10.643 1.00 53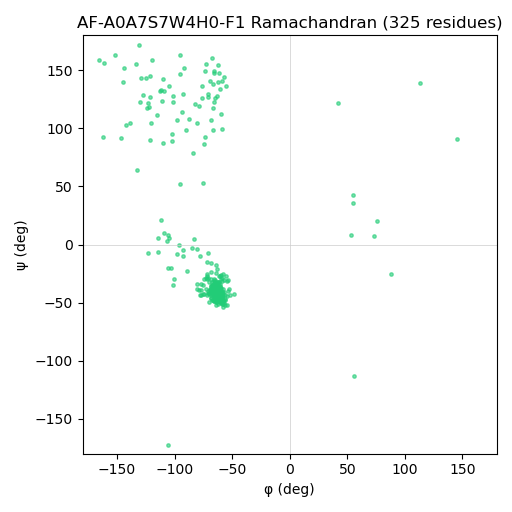.94 269 ALA A N 1
ATOM 2093 C CA . ALA A 1 269 ? 4.694 2.861 -11.002 1.00 53.94 269 ALA A CA 1
ATOM 2094 C C . ALA A 1 269 ? 4.149 3.506 -9.717 1.00 53.94 269 ALA A C 1
ATOM 2096 O O . ALA A 1 269 ? 3.387 2.909 -8.962 1.00 53.94 269 ALA A O 1
ATOM 2097 N N . ARG A 1 270 ? 4.592 4.729 -9.422 1.00 44.62 270 ARG A N 1
ATOM 2098 C CA . ARG A 1 270 ? 3.996 5.579 -8.388 1.00 44.62 270 ARG A CA 1
ATOM 2099 C C . ARG A 1 270 ? 3.571 6.872 -9.045 1.00 44.62 270 ARG A C 1
ATOM 2101 O O . ARG A 1 270 ? 4.415 7.601 -9.567 1.00 44.62 270 ARG A O 1
ATOM 2108 N N . TYR A 1 271 ? 2.278 7.170 -9.010 1.00 41.62 271 TYR A N 1
ATOM 2109 C CA . TYR A 1 271 ? 1.790 8.462 -9.461 1.00 41.62 271 TYR A CA 1
ATOM 2110 C C . TYR A 1 271 ? 2.143 9.519 -8.410 1.00 41.62 271 TYR A C 1
ATOM 2112 O O . TYR A 1 271 ? 1.372 9.804 -7.506 1.00 41.62 271 TYR A O 1
ATOM 2120 N N . HIS A 1 272 ? 3.342 10.090 -8.496 1.00 33.59 272 HIS A N 1
ATOM 2121 C CA . HIS A 1 272 ? 3.769 11.187 -7.626 1.00 33.59 272 HIS A CA 1
ATOM 2122 C C . HIS A 1 272 ? 3.532 12.542 -8.288 1.00 33.59 272 HIS A C 1
ATOM 2124 O O . HIS A 1 272 ? 4.476 13.311 -8.402 1.00 33.59 272 HIS A O 1
ATOM 2130 N N . GLY A 1 273 ? 2.316 12.824 -8.776 1.00 34.94 273 GLY A N 1
ATOM 213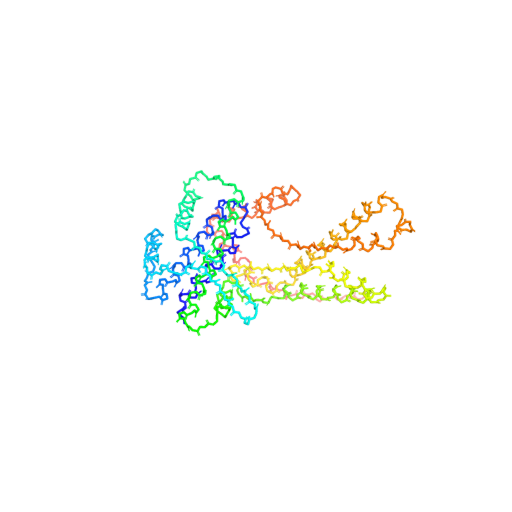1 C CA . GLY A 1 273 ? 1.878 14.179 -9.171 1.00 34.94 273 GLY A CA 1
ATOM 2132 C C . GLY A 1 273 ? 2.761 14.946 -10.159 1.00 34.94 273 GLY A C 1
ATOM 2133 O O . GLY A 1 273 ? 2.555 16.140 -10.368 1.00 34.94 273 GLY A O 1
ATOM 2134 N N . GLY A 1 274 ? 3.767 14.295 -10.735 1.00 32.19 274 GLY A N 1
ATOM 2135 C CA . GLY A 1 274 ? 4.709 14.899 -11.645 1.00 32.19 274 GLY A CA 1
ATOM 2136 C C . GLY A 1 274 ? 3.970 15.178 -12.934 1.00 32.19 274 GLY A C 1
ATOM 2137 O O . GLY A 1 274 ? 3.339 14.285 -13.500 1.00 32.19 274 GLY A O 1
ATOM 2138 N N . LEU A 1 275 ? 4.047 16.420 -13.398 1.00 36.62 275 LEU A N 1
ATOM 2139 C CA . LEU A 1 275 ? 3.649 16.767 -14.752 1.00 36.62 275 LEU A CA 1
ATOM 2140 C C . LEU A 1 275 ? 4.497 15.930 -15.713 1.00 36.62 275 LEU A C 1
ATOM 2142 O O . LEU A 1 275 ? 5.642 16.270 -15.988 1.00 36.62 275 LEU A O 1
ATOM 2146 N N . ILE A 1 276 ? 3.933 14.834 -16.216 1.00 41.28 276 ILE A N 1
ATOM 2147 C CA . ILE A 1 276 ? 4.361 14.209 -17.464 1.00 41.28 276 ILE A CA 1
ATOM 2148 C C . ILE A 1 276 ? 3.498 14.879 -18.535 1.00 41.28 276 ILE A C 1
ATOM 2150 O O . ILE A 1 276 ? 2.336 14.499 -18.675 1.00 41.28 276 ILE A O 1
ATOM 2154 N N . PRO A 1 277 ? 3.984 15.894 -19.275 1.00 42.16 277 PRO A N 1
ATOM 2155 C CA . PRO A 1 277 ? 3.135 16.681 -20.174 1.00 42.16 277 PRO A CA 1
ATOM 2156 C C . PRO A 1 277 ? 2.449 15.825 -21.250 1.00 42.16 277 PRO A C 1
ATOM 2158 O O . PRO A 1 277 ? 1.333 16.126 -21.660 1.00 42.16 277 PRO A O 1
ATOM 2161 N N . LEU A 1 278 ? 3.085 14.715 -21.642 1.00 42.44 278 LEU A N 1
ATOM 2162 C CA . LEU A 1 278 ? 2.565 13.747 -22.612 1.00 42.44 278 LEU A CA 1
ATOM 2163 C C . LEU A 1 278 ? 1.407 12.878 -22.080 1.00 42.44 278 LEU A C 1
ATOM 2165 O O . LEU A 1 278 ? 0.550 12.498 -22.867 1.00 42.44 278 LEU A O 1
ATOM 2169 N N . ALA A 1 279 ? 1.329 12.608 -20.771 1.00 40.41 279 ALA A N 1
ATOM 2170 C CA . ALA A 1 279 ? 0.233 11.840 -20.155 1.00 40.41 279 ALA A CA 1
ATOM 2171 C C . ALA A 1 279 ? -0.814 12.741 -19.465 1.00 40.41 279 ALA A C 1
ATOM 2173 O O . ALA A 1 279 ? -2.002 12.426 -19.423 1.00 40.41 279 ALA A O 1
ATOM 2174 N N . GLY A 1 280 ? -0.390 13.906 -18.964 1.00 39.38 280 GLY A N 1
ATOM 2175 C CA . GLY A 1 280 ? -1.242 14.850 -18.240 1.00 39.38 280 GLY A CA 1
ATOM 2176 C C . GLY A 1 280 ? -2.255 15.581 -19.123 1.00 39.38 280 GLY A C 1
ATOM 2177 O O . GLY A 1 280 ? -3.343 15.906 -18.650 1.00 39.38 280 GLY A O 1
ATOM 2178 N N . VAL A 1 281 ? -1.952 15.819 -20.406 1.00 49.31 281 VAL A N 1
ATOM 2179 C CA . VAL A 1 281 ? -2.903 16.461 -21.334 1.00 49.31 281 VAL A CA 1
ATOM 2180 C C . VAL A 1 281 ? -4.085 15.531 -21.661 1.00 49.31 281 VAL A C 1
ATOM 2182 O O . VAL A 1 281 ? -5.218 15.964 -21.452 1.00 49.31 281 VAL A O 1
ATOM 2185 N N . PRO A 1 282 ? -3.886 14.256 -22.054 1.00 50.94 282 PRO A N 1
ATOM 2186 C CA . PRO A 1 282 ? -4.993 13.308 -22.216 1.00 50.94 282 PRO A CA 1
ATOM 2187 C C . PRO A 1 282 ? -5.800 13.087 -20.930 1.00 50.94 282 PRO A C 1
ATOM 2189 O O . PRO A 1 282 ? -7.028 13.156 -20.953 1.00 50.94 282 PRO A O 1
ATOM 2192 N N . TRP A 1 283 ? -5.129 12.903 -19.785 1.00 41.94 283 TRP A N 1
ATOM 2193 C CA . TRP A 1 283 ? -5.807 12.677 -18.504 1.00 41.94 283 TRP A CA 1
ATOM 2194 C C . TRP A 1 283 ? -6.633 13.888 -18.048 1.00 41.94 283 TRP A C 1
ATOM 2196 O O . TRP A 1 283 ? -7.789 13.748 -17.654 1.00 41.94 283 TRP A O 1
ATOM 2206 N N . SER A 1 284 ? -6.091 15.105 -18.159 1.00 48.22 284 SER A N 1
ATOM 2207 C CA . SER A 1 284 ? -6.830 16.329 -17.814 1.00 48.22 284 SER A CA 1
ATOM 2208 C C . SER A 1 284 ? -8.026 16.585 -18.737 1.00 48.22 284 SER A C 1
ATOM 2210 O O . SER A 1 284 ? -9.052 17.087 -18.276 1.00 48.22 284 SER A O 1
ATOM 2212 N N . GLN A 1 285 ? -7.943 16.207 -20.016 1.00 54.19 285 GLN A N 1
ATOM 2213 C CA . GLN A 1 285 ? -9.072 16.266 -20.948 1.00 54.19 285 GLN A CA 1
ATOM 2214 C C . GLN A 1 285 ? -10.150 15.225 -20.616 1.00 54.19 285 GLN A C 1
ATOM 2216 O O . GLN A 1 285 ? -11.329 15.581 -20.602 1.00 54.19 285 GLN A O 1
ATOM 2221 N N . ALA A 1 286 ? -9.764 13.990 -20.278 1.00 48.53 286 ALA A N 1
ATOM 2222 C CA . ALA A 1 286 ? -10.688 12.952 -19.820 1.00 48.53 286 ALA A CA 1
ATOM 2223 C C . ALA A 1 286 ? -11.418 13.380 -18.535 1.00 48.53 286 ALA A C 1
ATOM 2225 O O . ALA A 1 286 ? -12.648 13.354 -18.485 1.00 48.53 286 ALA A O 1
ATOM 2226 N N . LEU A 1 287 ? -10.684 13.895 -17.540 1.00 47.25 287 LEU A N 1
ATOM 2227 C CA . LEU A 1 287 ? -11.263 14.444 -16.309 1.00 47.25 287 LEU A CA 1
ATOM 2228 C C . LEU A 1 287 ? -12.222 15.606 -16.592 1.00 47.25 287 LEU A C 1
ATOM 2230 O O . LEU A 1 287 ? -13.315 15.658 -16.029 1.00 47.25 287 LEU A O 1
ATOM 2234 N N . LYS A 1 288 ? -11.852 16.528 -17.489 1.00 49.84 288 LYS A N 1
ATOM 2235 C CA . LYS A 1 288 ? -12.724 17.637 -17.899 1.00 49.84 288 LYS A CA 1
ATOM 2236 C C . LYS A 1 288 ? -14.006 17.132 -18.570 1.00 49.84 288 LYS A C 1
ATOM 2238 O O . LYS A 1 288 ? -15.072 17.685 -18.309 1.00 49.84 288 LYS A O 1
ATOM 2243 N N . GLY A 1 289 ? -13.912 16.087 -19.392 1.00 50.41 289 GLY A N 1
ATOM 2244 C CA . GLY A 1 289 ? -15.058 15.419 -20.008 1.00 50.41 289 GLY A CA 1
ATOM 2245 C C . GLY A 1 289 ? -15.997 14.803 -18.970 1.00 50.41 289 GLY A C 1
ATOM 2246 O O . GLY A 1 289 ? -17.182 15.127 -18.957 1.00 50.41 289 GLY A O 1
ATOM 2247 N N . VAL A 1 290 ? -15.461 14.002 -18.044 1.00 50.09 290 VAL A N 1
ATOM 2248 C CA . VAL A 1 290 ? -16.234 13.384 -16.951 1.00 50.09 290 VAL A CA 1
ATOM 2249 C C . VAL A 1 290 ? -16.926 14.449 -16.098 1.00 50.09 290 VAL A C 1
ATOM 2251 O O . VAL A 1 290 ? -18.133 14.373 -15.881 1.00 50.09 290 VAL A O 1
ATOM 2254 N N . LEU A 1 291 ? -16.202 15.488 -15.674 1.00 46.25 291 LEU A N 1
ATOM 2255 C CA . LEU A 1 291 ? -16.764 16.580 -14.873 1.00 46.25 291 LEU A CA 1
ATOM 2256 C C . LEU A 1 291 ? -17.837 17.372 -15.631 1.00 46.25 291 LEU A C 1
ATOM 2258 O O . LEU A 1 291 ? -18.834 17.775 -15.035 1.00 46.25 291 LEU A O 1
ATOM 2262 N N . SER A 1 292 ? -17.665 17.573 -16.941 1.00 50.94 292 SER A N 1
ATOM 2263 C CA . SER A 1 292 ? -18.675 18.209 -17.791 1.00 50.94 292 SER A CA 1
ATOM 2264 C C . SER A 1 292 ? -19.945 17.360 -17.887 1.00 50.94 292 SER A C 1
ATOM 2266 O O . SER A 1 292 ? -21.042 17.903 -17.774 1.00 50.94 292 SER A O 1
ATOM 2268 N N . CYS A 1 293 ? -19.816 16.040 -18.050 1.00 52.25 293 CYS A N 1
ATOM 2269 C CA . CYS A 1 293 ? -20.951 15.116 -18.074 1.00 52.25 293 CYS A CA 1
ATOM 2270 C C . CYS A 1 293 ? -21.685 15.086 -16.729 1.00 52.25 293 CYS A C 1
ATOM 2272 O O . CYS A 1 293 ? -22.903 15.242 -16.697 1.00 52.25 293 CYS A O 1
ATOM 2274 N N . VAL A 1 294 ? -20.955 14.957 -15.617 1.00 51.50 294 VAL A N 1
ATOM 2275 C CA . VAL A 1 294 ? -21.540 14.961 -14.267 1.00 51.50 294 VAL A CA 1
ATOM 2276 C C . VAL A 1 294 ? -22.241 16.289 -13.985 1.00 51.50 294 VAL A C 1
ATOM 2278 O O . VAL A 1 294 ? -23.383 16.287 -13.543 1.00 51.50 294 VAL A O 1
ATOM 2281 N N . SER A 1 295 ? -21.609 17.423 -14.296 1.00 46.56 295 SER A N 1
ATOM 2282 C CA . SER A 1 295 ? -22.218 18.749 -14.135 1.00 46.56 295 SER A CA 1
ATOM 2283 C C . SER A 1 295 ? -23.480 18.908 -14.986 1.00 46.56 295 SER A C 1
ATOM 2285 O O . SER A 1 295 ? -24.484 19.434 -14.513 1.00 46.56 295 SER A O 1
ATOM 2287 N N . HIS A 1 296 ? -23.472 18.417 -16.226 1.00 64.56 296 HIS A N 1
ATOM 2288 C CA . HIS A 1 296 ? -24.647 18.455 -17.090 1.00 64.56 296 HIS A CA 1
ATOM 2289 C C . HIS A 1 296 ? -25.805 17.622 -16.521 1.00 64.56 296 HIS A C 1
ATOM 2291 O O . HIS A 1 296 ? -26.926 18.116 -16.453 1.00 64.56 296 HIS A O 1
ATOM 2297 N N . VAL A 1 297 ? -25.534 16.401 -16.049 1.00 59.84 297 VAL A N 1
ATOM 2298 C CA . VAL A 1 297 ? -26.539 15.514 -15.435 1.00 59.84 297 VAL A CA 1
ATOM 2299 C C . VAL A 1 297 ? -27.071 16.088 -14.120 1.00 59.84 297 VAL A C 1
ATOM 2301 O O . VAL A 1 297 ? -28.277 16.102 -13.906 1.00 59.84 297 VAL A O 1
ATOM 2304 N N . MET A 1 298 ? -26.197 16.616 -13.261 1.00 57.34 298 MET A N 1
ATOM 2305 C CA . MET A 1 298 ? -26.576 17.194 -11.965 1.00 57.34 298 MET A CA 1
ATOM 2306 C C . MET A 1 298 ? -27.382 18.493 -12.090 1.00 57.34 298 MET A C 1
ATOM 2308 O O . MET A 1 298 ? -28.122 18.840 -11.174 1.00 57.34 298 MET A O 1
ATOM 2312 N N . ASN A 1 299 ? -27.249 19.207 -13.212 1.00 65.38 299 ASN A N 1
ATOM 2313 C CA . ASN A 1 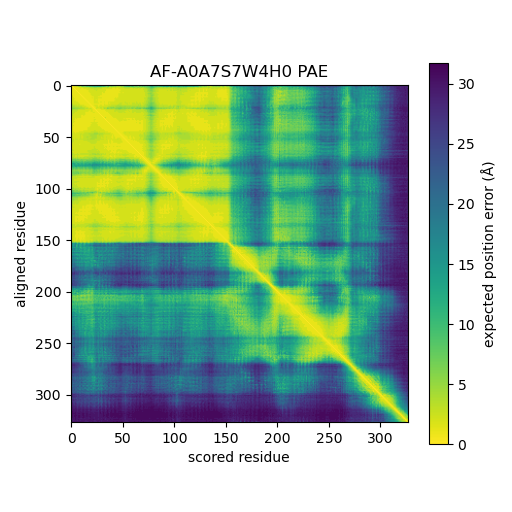299 ? -28.016 20.418 -13.504 1.00 65.38 299 ASN A CA 1
ATOM 2314 C C . ASN A 1 299 ? -29.306 20.146 -14.301 1.00 65.38 299 ASN A C 1
ATOM 2316 O O . ASN A 1 299 ? -30.076 21.082 -14.524 1.00 65.38 299 ASN A O 1
ATOM 2320 N N . LYS A 1 300 ? -29.568 18.901 -14.729 1.00 61.06 300 LYS A N 1
ATOM 2321 C CA . LYS A 1 300 ? -30.845 18.547 -15.364 1.00 61.06 300 LYS A CA 1
ATOM 2322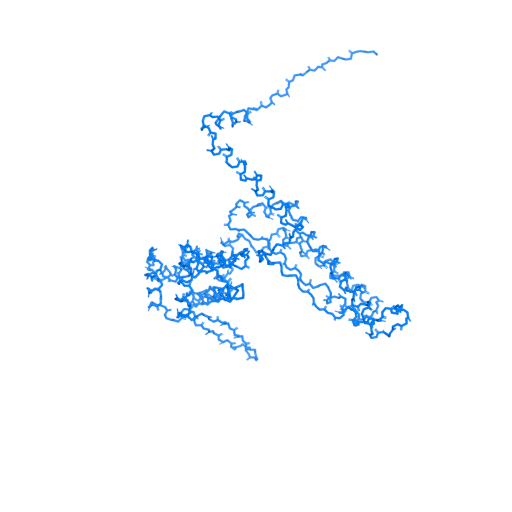 C C . LYS A 1 300 ? -31.955 18.426 -14.308 1.00 61.06 300 LYS A C 1
ATOM 2324 O O . LYS A 1 300 ? -31.747 17.795 -13.269 1.00 61.06 300 LYS A O 1
ATOM 2329 N N . PRO A 1 301 ? -33.160 18.966 -14.563 1.00 59.06 301 PRO A N 1
ATOM 2330 C CA . PRO A 1 301 ? -34.336 18.693 -13.746 1.00 59.06 301 PRO A CA 1
ATOM 2331 C C . PRO A 1 301 ? -34.602 17.182 -13.652 1.00 59.06 301 PRO A C 1
ATOM 2333 O O . PRO A 1 301 ? -34.558 16.465 -14.651 1.00 59.06 301 PRO A O 1
ATOM 2336 N N . MET A 1 302 ? -34.921 16.688 -12.454 1.00 51.56 302 MET A N 1
ATOM 2337 C CA . MET A 1 302 ? -35.090 15.253 -12.150 1.00 51.56 302 MET A CA 1
ATOM 2338 C C . MET A 1 302 ? -36.119 14.538 -13.058 1.00 51.56 302 MET A C 1
ATOM 2340 O O . MET A 1 302 ? -36.041 13.340 -13.316 1.00 51.56 302 MET A O 1
ATOM 2344 N N . ASN A 1 303 ? -37.079 15.302 -13.565 1.00 58.09 303 ASN A N 1
ATOM 2345 C CA . ASN A 1 303 ? -38.138 14.922 -14.490 1.00 58.09 303 ASN A CA 1
ATOM 2346 C C . ASN A 1 303 ? -37.645 14.664 -15.930 1.00 58.09 303 ASN A C 1
ATOM 2348 O O . ASN A 1 303 ? -38.248 13.845 -16.619 1.00 58.09 303 ASN A O 1
ATOM 2352 N N . GLU A 1 304 ? -36.544 15.280 -16.368 1.00 59.34 304 GLU A N 1
ATOM 2353 C CA . GLU A 1 304 ? -35.919 15.003 -17.674 1.00 59.34 304 GLU A CA 1
ATOM 2354 C C . GLU A 1 304 ? -35.084 13.714 -17.634 1.00 59.34 304 GLU A C 1
ATOM 2356 O O . GLU A 1 304 ? -35.162 12.890 -18.544 1.00 59.34 304 GLU A O 1
ATOM 2361 N N . LEU A 1 305 ? -34.372 13.470 -16.527 1.00 55.69 305 LEU A N 1
ATOM 2362 C CA . LEU A 1 305 ? -33.595 12.239 -16.320 1.00 55.69 305 LEU A CA 1
ATOM 2363 C C . LEU A 1 305 ? -34.490 10.986 -16.272 1.00 55.69 305 LEU A C 1
ATOM 2365 O O . LEU A 1 305 ? -34.127 9.928 -16.786 1.00 55.69 305 LEU A O 1
ATOM 2369 N N . ALA A 1 306 ? -35.692 11.108 -15.698 1.00 56.28 306 ALA A N 1
ATOM 2370 C CA . ALA A 1 306 ? -36.673 10.024 -15.644 1.00 56.28 306 ALA A CA 1
ATOM 2371 C C . ALA A 1 306 ? -37.318 9.707 -17.009 1.00 56.28 306 ALA A C 1
ATOM 2373 O O . ALA A 1 306 ? -37.772 8.580 -17.222 1.00 56.28 306 ALA A O 1
ATOM 2374 N N . ALA A 1 307 ? -37.373 10.677 -17.928 1.00 58.41 307 ALA A N 1
ATOM 2375 C CA . ALA A 1 307 ? -37.896 10.483 -19.280 1.00 58.41 307 ALA A CA 1
ATOM 2376 C C . ALA A 1 307 ? -36.882 9.746 -20.176 1.00 58.41 307 ALA A C 1
ATOM 2378 O O . 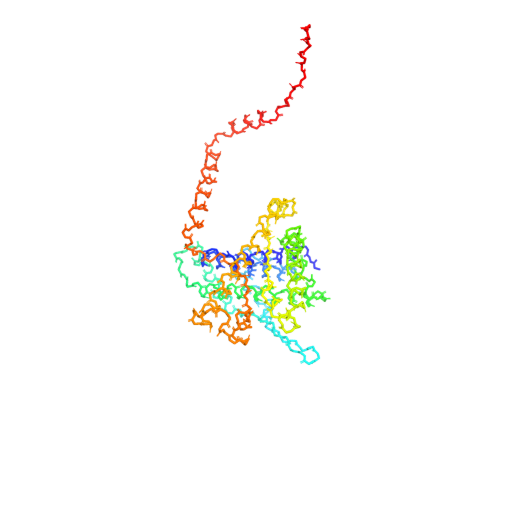ALA A 1 307 ? -37.248 8.771 -20.832 1.00 58.41 307 ALA A O 1
ATOM 2379 N N . GLU A 1 308 ? -35.598 10.117 -20.109 1.00 62.41 308 GLU A N 1
ATOM 2380 C CA . GLU A 1 308 ? -34.519 9.459 -20.868 1.00 62.41 308 GLU A CA 1
ATOM 2381 C C . GLU A 1 308 ? -34.315 7.987 -20.447 1.00 62.41 308 GLU A C 1
ATOM 2383 O O . GLU A 1 308 ? -34.041 7.122 -21.282 1.00 62.41 308 GLU A O 1
ATOM 2388 N N . ALA A 1 309 ? -34.509 7.660 -19.164 1.00 56.38 309 ALA A N 1
ATOM 2389 C CA . ALA A 1 309 ? -34.449 6.278 -18.676 1.00 56.38 309 ALA A CA 1
ATOM 2390 C C . ALA A 1 309 ? -35.617 5.403 -19.185 1.00 56.38 309 ALA A C 1
ATOM 2392 O O . ALA A 1 309 ? -35.461 4.192 -19.375 1.00 56.38 309 ALA A O 1
ATOM 2393 N N . LYS A 1 310 ? -36.789 6.003 -19.439 1.00 52.28 310 LYS A N 1
ATOM 2394 C CA . LYS A 1 310 ? -37.955 5.307 -20.006 1.00 52.28 310 LYS A CA 1
ATOM 2395 C C . LYS A 1 310 ? -37.825 5.068 -21.509 1.00 52.28 310 LYS A C 1
ATOM 2397 O O . LYS A 1 310 ? -38.267 4.027 -21.981 1.00 52.28 310 LYS A O 1
ATOM 2402 N N . GLU A 1 311 ? -37.185 5.972 -22.247 1.00 54.16 311 GLU A N 1
ATOM 2403 C CA . GLU A 1 311 ? -36.916 5.764 -23.677 1.00 54.16 311 GLU A CA 1
ATOM 2404 C C . GLU A 1 311 ? -35.890 4.653 -23.925 1.00 54.16 311 GLU A C 1
ATOM 2406 O O . GLU A 1 311 ? -36.048 3.874 -24.861 1.00 54.16 311 GLU A O 1
ATOM 2411 N N . LYS A 1 312 ? -34.878 4.512 -23.060 1.00 52.38 312 LYS A N 1
ATOM 2412 C CA . LYS A 1 312 ? -33.865 3.447 -23.191 1.00 52.38 312 LYS A CA 1
ATOM 2413 C C . LYS A 1 312 ? -34.324 2.057 -22.727 1.00 52.38 312 LYS A C 1
ATOM 2415 O O . LYS A 1 312 ? -33.610 1.090 -22.967 1.00 52.38 312 LYS A O 1
ATOM 2420 N N . SER A 1 313 ? -35.480 1.945 -22.069 1.00 43.59 313 SER A N 1
ATOM 2421 C CA . SER A 1 313 ? -36.034 0.674 -21.564 1.00 43.59 313 SER A CA 1
ATOM 2422 C C . SER A 1 313 ? -37.229 0.139 -22.365 1.00 43.59 313 SER A C 1
ATOM 2424 O O . SER A 1 313 ? -37.778 -0.905 -22.010 1.00 43.59 313 SER A O 1
ATOM 2426 N N . ALA A 1 314 ? -37.629 0.800 -23.456 1.00 41.16 314 ALA A N 1
ATOM 2427 C CA . ALA A 1 314 ? -38.653 0.269 -24.353 1.00 41.16 314 ALA A CA 1
ATOM 2428 C C . ALA A 1 314 ? -38.063 -0.848 -25.245 1.00 41.16 314 ALA A C 1
ATOM 2430 O O . ALA A 1 314 ? -37.047 -0.618 -25.902 1.00 41.16 314 ALA A O 1
ATOM 2431 N N . PRO A 1 315 ? -38.661 -2.055 -25.287 1.00 46.03 315 PRO A N 1
ATOM 2432 C CA . PRO A 1 315 ? -38.139 -3.157 -26.086 1.00 46.03 315 PRO A CA 1
ATOM 2433 C C . PRO A 1 315 ? -38.345 -2.876 -27.578 1.00 46.03 315 PRO A C 1
ATOM 2435 O O . PRO A 1 315 ? -39.447 -2.552 -28.022 1.00 46.03 315 PRO A O 1
ATOM 2438 N N . THR A 1 316 ? -37.276 -3.012 -28.359 1.00 44.44 316 THR A N 1
ATOM 2439 C CA . THR A 1 316 ? -37.306 -2.870 -29.815 1.00 44.44 316 THR A CA 1
ATOM 2440 C C . THR A 1 316 ? -37.984 -4.096 -30.433 1.00 44.44 316 THR A C 1
ATOM 2442 O O . THR A 1 316 ? -37.335 -5.101 -30.714 1.00 44.44 316 THR A O 1
ATOM 2445 N N . ASP A 1 317 ? -39.298 -4.028 -30.650 1.00 43.66 317 ASP A N 1
ATOM 2446 C CA . ASP A 1 317 ? -40.025 -4.998 -31.472 1.00 43.66 317 ASP A CA 1
ATOM 2447 C C . ASP A 1 317 ? -39.568 -4.869 -32.936 1.00 43.66 317 ASP A C 1
ATOM 2449 O O . ASP A 1 317 ? -40.021 -4.002 -33.686 1.00 43.66 317 ASP A O 1
ATOM 2453 N N . GLN A 1 318 ? -38.655 -5.743 -33.363 1.00 41.25 318 GLN A N 1
ATOM 2454 C CA . GLN A 1 318 ? -38.389 -5.997 -34.778 1.00 41.25 318 GLN A CA 1
ATOM 2455 C C . GLN A 1 318 ? -38.893 -7.390 -35.145 1.00 41.25 318 GLN A C 1
ATOM 2457 O O . GLN A 1 318 ? -38.156 -8.370 -35.129 1.00 41.25 318 GLN A O 1
ATOM 2462 N N . ASN A 1 319 ? -40.172 -7.464 -35.510 1.00 42.31 319 ASN A N 1
ATOM 2463 C CA . ASN A 1 319 ? -40.714 -8.569 -36.292 1.00 42.31 319 ASN A CA 1
ATOM 2464 C C . ASN A 1 319 ? -41.830 -8.054 -37.211 1.00 42.31 319 ASN A C 1
ATOM 2466 O O . ASN A 1 319 ? -42.992 -8.024 -36.821 1.00 42.31 319 ASN A O 1
ATOM 2470 N N . ALA A 1 320 ? -41.487 -7.666 -38.445 1.00 37.38 320 ALA A N 1
ATOM 2471 C CA . ALA A 1 320 ? -42.444 -7.621 -39.555 1.00 37.38 320 ALA A CA 1
ATOM 2472 C C . ALA A 1 320 ? -41.752 -7.568 -40.935 1.00 37.38 320 ALA A C 1
ATOM 2474 O O . ALA A 1 320 ? -41.439 -6.507 -41.456 1.00 37.38 320 ALA A O 1
ATOM 2475 N N . VAL A 1 321 ? -41.550 -8.760 -41.506 1.00 44.22 321 VAL A N 1
ATOM 2476 C CA . VAL A 1 321 ? -41.896 -9.172 -42.883 1.00 44.22 321 VAL A CA 1
ATOM 2477 C C . VAL A 1 321 ? -41.630 -8.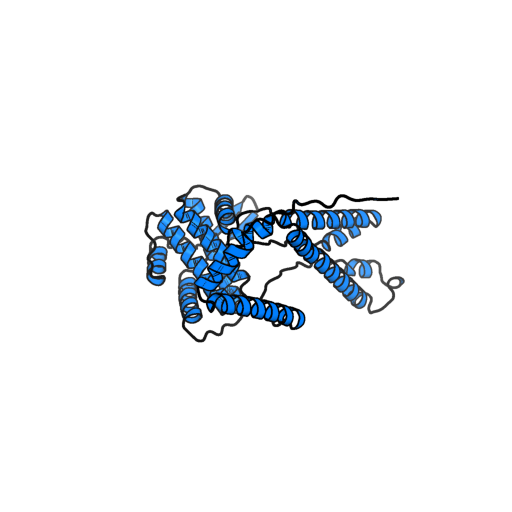202 -44.051 1.00 44.22 321 VAL A C 1
ATOM 2479 O O . VAL A 1 321 ? -42.339 -7.218 -44.231 1.00 44.22 321 VAL A O 1
ATOM 2482 N N . ALA A 1 322 ? -40.823 -8.660 -45.016 1.00 35.84 322 ALA A N 1
ATOM 2483 C CA . ALA A 1 322 ? -41.104 -8.425 -46.436 1.00 35.84 322 ALA A CA 1
ATOM 2484 C C . ALA A 1 322 ? -40.742 -9.657 -47.287 1.00 35.84 322 ALA A C 1
ATOM 2486 O O . ALA A 1 322 ? -39.583 -9.939 -47.576 1.00 35.84 322 ALA A O 1
ATOM 2487 N N . LYS A 1 323 ? -41.786 -10.404 -47.668 1.00 41.34 323 LYS A N 1
ATOM 2488 C CA . LYS A 1 323 ? -41.805 -11.351 -48.791 1.00 41.34 323 LYS A CA 1
ATOM 2489 C C . LYS A 1 323 ? -41.637 -10.588 -50.111 1.00 41.34 323 LYS A C 1
ATOM 2491 O O . LYS A 1 323 ? -42.247 -9.534 -50.261 1.00 41.34 323 LYS A O 1
ATOM 2496 N N . GLY A 1 324 ? -40.990 -11.209 -51.101 1.00 32.25 324 GLY A N 1
ATOM 2497 C CA . GLY A 1 324 ? -41.299 -10.949 -52.514 1.00 32.25 324 GLY A CA 1
ATOM 2498 C C . GLY A 1 324 ? -40.113 -11.011 -53.473 1.00 32.25 324 GLY A C 1
ATOM 2499 O O . GLY A 1 324 ? -39.501 -9.989 -53.749 1.00 32.25 324 GLY A O 1
ATOM 2500 N N . ALA A 1 325 ? -39.855 -12.194 -54.038 1.00 34.19 325 ALA A N 1
ATOM 2501 C CA . ALA A 1 325 ? -39.264 -12.316 -55.377 1.00 34.19 325 ALA A CA 1
ATOM 2502 C C . ALA A 1 325 ? -40.278 -11.801 -56.431 1.00 34.19 325 ALA A C 1
ATOM 2504 O O . ALA A 1 325 ? -41.478 -11.777 -56.125 1.00 34.19 325 ALA A O 1
ATOM 2505 N N . PRO A 1 326 ? -39.859 -11.436 -57.661 1.00 46.00 326 PRO A N 1
ATOM 2506 C CA . PRO A 1 326 ? -39.779 -12.476 -58.697 1.00 46.00 326 PRO A CA 1
ATOM 2507 C C . PRO A 1 326 ? -38.730 -12.287 -59.819 1.00 46.00 326 PRO A C 1
ATOM 2509 O O . PRO A 1 326 ? -38.280 -11.179 -60.099 1.00 46.00 326 PRO A O 1
ATOM 2512 N N . SER A 1 327 ? -38.504 -13.436 -60.483 1.00 44.41 327 SER A N 1
ATOM 2513 C CA . SER A 1 327 ? -37.978 -13.731 -61.837 1.00 44.41 327 SER A CA 1
ATOM 2514 C C . SER A 1 327 ? -36.549 -13.341 -62.191 1.00 44.41 327 SER A C 1
ATOM 2516 O O . SER A 1 327 ? -36.304 -12.139 -62.416 1.00 44.41 327 SER A O 1
#

Sequence (327 aa):
MNEDTLLQLALAKQYAHHARFAGTPRQAIADGYSAVDAMLSALLLHSGQEPPRNHKVKFDTAQKAFPNAFAAETVQDGNSWSFSPGADWKSLEGYYREWLSSRYEKFEMDPGVATARVREALAAVDSGIRFLAKAEKMEAEALDEAASVRAFGYKYSETSNAVSDVHDFLFNQAEIYGDEHGSKLGTKLAATTNSCDLDLTAGDALTQQIILEDLDIAEDAARVYHLFVQLVDKIQEKRLERICEGRPIENCTPEQIIDTTDFMVGLKARYHGGLIPLAGVPWSQALKGVLSCVSHVMNKPMNELAAEAKEKSAPTDQNAVAKGAPS

Mean predicted aligned error: 14.13 Å

Secondary structure (DSSP, 8-state):
--HHHHHHHHHHHHHHHHHHT-SSHHHHHHHHHHHHHHHHHHHHHHTTPPPPSSHHHHHHHHHHH-TTTT--EEEEETTEEEEE----HHHHHHHHHHHHHHHHS-----HHHHHHHHHHHHHHHHHHHHHHHHHHTS-HHHHHHHHHHHHHS-S--HHHHHHHHHHHHHHHHHHHHHHHT-HHHHHHHHTTS---------SSHHHHHHHHH-HHHHHHHHHHHHHHHHHHHHHHHHHHHHHTTT--GGGS-HHHHHHHH---------------HHHHHHHHHHHHHHHHHHHHHHTS-HHHHHHHHHHTTS-------------

Solvent-accessible surface area (backbone atoms only — not comparable to full-atom values): 17862 Å² total; per-residue (Å²): 137,57,70,69,24,46,50,23,39,8,48,14,52,45,24,31,50,50,14,67,48,28,50,40,45,49,49,13,38,45,27,9,44,48,9,42,54,24,37,46,35,18,56,30,42,68,74,74,38,83,61,53,88,51,64,67,62,29,49,54,52,35,47,71,75,42,78,65,38,24,51,58,48,74,48,74,58,90,94,44,75,49,79,45,65,34,39,55,70,71,58,52,53,52,46,51,54,53,28,51,39,42,74,78,48,96,67,86,66,58,63,68,59,34,51,50,48,29,52,42,22,45,22,34,45,52,18,39,44,42,46,50,16,59,75,71,74,45,58,42,66,61,51,52,48,56,21,42,35,70,25,34,72,56,95,72,38,58,32,44,49,49,42,46,52,53,49,52,52,51,36,52,49,28,39,53,59,11,54,78,73,35,69,76,49,10,60,33,44,36,41,57,60,42,75,67,78,70,81,86,74,36,79,48,72,68,59,32,49,47,54,48,70,38,61,69,59,27,49,58,55,36,48,52,54,56,55,49,51,57,48,51,51,55,50,34,54,55,35,40,43,60,67,44,70,70,52,62,74,92,78,44,53,72,66,54,59,53,55,35,48,66,56,80,67,72,69,75,93,58,52,66,59,67,85,44,70,86,57,46,53,61,50,52,50,51,51,51,50,52,51,49,52,52,51,53,59,73,68,48,59,74,74,58,60,58,48,57,55,52,65,76,66,60,80,84,85,84,84,80,87,84,86,79,86,85,135

Radius of gyration: 26.81 Å; Cα contacts (8 Å, |Δi|>4): 351; chains: 1; bounding box: 78×48×89 Å

Foldseek 3Di:
DDPLLLQLLLQLVLLLVCLQQPQELLSVLQSLLSSLLSLLCSQQVLVVHHQDPDSVVSLVVSCVVCVCLFPWDWDDDPPDIDTQHGADSVVSVVSVVLNVCSPPHDDDDDVVVSVVSSVNSVSHSLSSLVSVCVVVVHDSVVSNVSSNCLQFVDPDAPLQVLLVVLLVVQLVVLQVVQVVVPVVNSVLSSLLSADARQDDTDRDPVVSVCRRPPVVNSVVSNVVVVVVSVVSVVQLVVQLCVLVVNDDPVPDDPVSNSVSSRDHDYDDDHNHNDCPVVPCVVVVVVVVVVVVVVVVVVPDDPVVVVVVVVVVPDDDDPDDDDDDDDD

pLDDT: mean 74.42, std 18.51, range [32.19, 98.56]